Protein AF-D3PWM6-F1 (afdb_monomer_lite)

Secondary structure (DSSP, 8-state):
----------HHHHHHHHTTSSPPPHHHHHHHHHHTT--HHHHHHHHHHHHHHHHTTTTTTTSS-------------PPPHHHHHHHHHHHHHHHHHHHHHHHHT-TTS-----TTS-HHHHHHHHHHHHHHHHHTTS---SHHHHHHHHHHHHHHTT--HHHHHHHT-GGGS-HHHHHHTTS---SPPPHHHHHHHT-TT---PPPHHHHHHHHHHTT--HHHHHHHHHHHHHHHHHHHHHH----------------------------------------

Foldseek 3Di:
DDDPDDDDDDPVLVVVCVVVPDPRDLVVVQVVCVVLVHDSVVVVVVSVVVVVCVVVCVVPPPDDDDDDDDDDDDDPDDDPPVVVVVVVVVVRSVVSLVVVVVVVVDPPPDPPDDPDDDVVVVNVVSLVVNLVVVCVVDPPQALLSQLCNLLVLCVSLVDDLVLLQVLLQVVNDDPVRVVVLVDPSNHGDDSVLSVLSNHSVNRDQDDLSVQLSSVVSSVDDPVVSVVSSVSSVVNVVVVVVVVPPVPVPPPPPPPPPDDDDDDDDDDDDDDDDDDDDDDDDDD

Sequence (283 aa):
MAAQIQGTVAASTLCRAVNGKKLPAWRVVQLFVEACGGDVEHWRTQHIRVSNALRSGAAQDVDSSTAPPSRVSDQRKMPTVQEALFRGAIRNMDRALIELDAVVDDPLTASIRIPGGHLGDQVHLLRQLWAVLNHRRRPVDSPASFAQCMKELKEHAGLSLLQISRQTDPSHMSKKARQDLGLDVSKPIAVSTLSDLCNPHQGRLPNAATLDRFLHALGYSAKEREGWQRLRADLAVQYDRRFHRPARAKSSRVKRPSFRPGGDMEIFGSYIDNEGFSLWDPY

pLDDT: mean 73.52, std 21.51, range [27.34, 98.12]

Radius of gyration: 30.79 Å; chains: 1; bounding box: 106×51×80 Å

Structure (mmCIF, N/CA/C/O backbone):
data_AF-D3PWM6-F1
#
_entry.id   AF-D3PWM6-F1
#
loop_
_atom_site.group_PDB
_atom_site.id
_atom_site.type_symbol
_atom_site.label_atom_id
_atom_site.label_alt_id
_atom_site.label_comp_id
_atom_site.label_asym_id
_atom_site.label_entity_id
_atom_site.label_seq_id
_atom_site.pdbx_PDB_ins_code
_atom_site.Cartn_x
_atom_site.Cartn_y
_atom_site.Cartn_z
_atom_site.occupancy
_atom_site.B_iso_or_equiv
_atom_site.auth_seq_id
_atom_site.auth_comp_id
_atom_site.auth_asym_id
_atom_site.auth_atom_id
_atom_site.pdbx_PDB_model_num
ATOM 1 N N . MET A 1 1 ? -38.391 6.610 -19.911 1.00 41.59 1 MET A N 1
ATOM 2 C CA . MET A 1 1 ? -38.665 5.564 -18.901 1.00 41.59 1 MET A CA 1
ATOM 3 C C . MET A 1 1 ? -37.606 4.479 -19.043 1.00 41.59 1 MET A C 1
ATOM 5 O O . MET A 1 1 ? -37.702 3.678 -19.961 1.00 41.59 1 MET A O 1
ATOM 9 N N . ALA A 1 2 ? -36.550 4.508 -18.225 1.00 47.56 2 ALA A N 1
ATOM 10 C CA . ALA A 1 2 ? -35.536 3.454 -18.237 1.00 47.56 2 ALA A CA 1
ATOM 11 C C . ALA A 1 2 ? -36.078 2.246 -17.459 1.00 47.56 2 ALA A C 1
ATOM 13 O O . ALA A 1 2 ? -36.466 2.386 -16.300 1.00 47.56 2 ALA A O 1
ATOM 14 N N . ALA A 1 3 ? -36.161 1.082 -18.103 1.00 58.94 3 ALA A N 1
ATOM 15 C CA . ALA A 1 3 ? -36.556 -0.151 -17.436 1.00 58.94 3 ALA A CA 1
ATOM 16 C C . ALA A 1 3 ? -35.488 -0.512 -16.394 1.00 58.94 3 ALA A C 1
ATOM 18 O O . ALA A 1 3 ? -34.339 -0.775 -16.744 1.00 58.94 3 ALA A O 1
ATOM 19 N N . GLN A 1 4 ? -35.856 -0.496 -15.116 1.00 61.31 4 GLN A N 1
ATOM 20 C CA . GLN A 1 4 ? -34.952 -0.829 -14.022 1.00 61.31 4 GLN A CA 1
ATOM 21 C C . GLN A 1 4 ? -34.710 -2.343 -14.024 1.00 61.31 4 GLN A C 1
ATOM 23 O O . GLN A 1 4 ? -35.562 -3.123 -13.600 1.00 61.31 4 GLN A O 1
ATOM 28 N N . ILE A 1 5 ? -33.571 -2.780 -14.563 1.00 59.59 5 ILE A N 1
ATOM 29 C CA . ILE A 1 5 ? -33.289 -4.208 -14.728 1.00 59.59 5 ILE A CA 1
ATOM 30 C C . ILE A 1 5 ? -32.678 -4.768 -13.442 1.00 59.59 5 ILE A C 1
ATOM 32 O O . ILE A 1 5 ? -31.461 -4.751 -13.256 1.00 59.59 5 ILE A O 1
ATOM 36 N N . GLN A 1 6 ? -33.516 -5.313 -12.565 1.00 72.75 6 GLN A N 1
ATOM 37 C CA . GLN A 1 6 ? -33.060 -6.002 -11.358 1.00 72.75 6 GLN A CA 1
ATOM 38 C C . GLN A 1 6 ? -32.316 -7.298 -11.724 1.00 72.75 6 GLN A C 1
ATOM 40 O O . GLN A 1 6 ? -32.806 -8.125 -12.491 1.00 72.75 6 GLN A O 1
ATOM 45 N N . GLY A 1 7 ? -31.103 -7.479 -11.200 1.00 78.94 7 GLY A N 1
ATOM 46 C CA . GLY A 1 7 ? -30.342 -8.717 -11.350 1.00 78.94 7 GLY A CA 1
ATOM 47 C C . GLY A 1 7 ? -29.075 -8.709 -10.504 1.00 78.94 7 GLY A C 1
ATOM 48 O O . GLY A 1 7 ? -28.418 -7.680 -10.378 1.00 78.94 7 GLY A O 1
ATOM 49 N N . THR A 1 8 ? -28.729 -9.856 -9.925 1.00 86.56 8 THR A N 1
ATOM 50 C CA . THR A 1 8 ? -27.495 -10.048 -9.155 1.00 86.56 8 THR A CA 1
ATOM 51 C C . THR A 1 8 ? -26.465 -10.802 -9.996 1.00 86.56 8 THR A C 1
ATOM 53 O O . THR A 1 8 ? -26.797 -11.709 -10.759 1.00 86.56 8 THR A O 1
ATOM 56 N N . VAL A 1 9 ? -25.190 -10.421 -9.881 1.00 88.19 9 VAL A N 1
ATOM 57 C CA . VAL A 1 9 ? -24.063 -11.128 -10.510 1.00 88.19 9 VAL A CA 1
ATOM 58 C C . VAL A 1 9 ? -23.213 -11.737 -9.407 1.00 88.19 9 VAL A C 1
ATOM 60 O O . VAL A 1 9 ? -22.822 -11.047 -8.469 1.00 88.19 9 VAL A O 1
ATOM 63 N N . ALA A 1 10 ? -22.894 -13.026 -9.518 1.00 87.94 10 ALA A N 1
ATOM 64 C CA . ALA A 1 10 ? -22.002 -13.677 -8.565 1.00 87.94 10 ALA A CA 1
ATOM 65 C C . ALA A 1 10 ? -20.593 -13.055 -8.611 1.00 87.94 10 ALA A C 1
ATOM 67 O O . ALA A 1 10 ? -20.042 -12.835 -9.694 1.00 87.94 10 ALA A O 1
ATOM 68 N N . ALA A 1 11 ? -19.963 -12.859 -7.447 1.00 76.31 11 ALA A N 1
ATOM 69 C CA . ALA A 1 11 ? -18.620 -12.277 -7.329 1.00 76.31 11 ALA A CA 1
ATOM 70 C C . ALA A 1 11 ? -17.564 -13.008 -8.184 1.00 76.31 11 ALA A C 1
ATOM 72 O O . ALA A 1 11 ? -16.709 -12.383 -8.810 1.00 76.31 11 ALA A O 1
ATOM 73 N N . SER A 1 12 ? -17.675 -14.335 -8.305 1.00 83.94 12 SER A N 1
ATOM 74 C CA . SER A 1 12 ? -16.801 -15.155 -9.154 1.00 83.94 12 SER A CA 1
ATOM 75 C C . SER A 1 12 ? -16.860 -14.769 -10.640 1.00 83.94 12 SER A C 1
ATOM 77 O O . SER A 1 12 ? -15.853 -14.866 -11.346 1.00 83.94 12 SER A O 1
ATOM 79 N N . THR A 1 13 ? -18.009 -14.287 -11.120 1.00 86.56 13 THR A N 1
ATOM 80 C CA . THR A 1 13 ? -18.198 -13.822 -12.501 1.00 86.56 13 THR A CA 1
ATOM 81 C C . THR A 1 13 ? -17.512 -12.478 -12.724 1.00 86.56 13 THR A C 1
ATOM 83 O O . THR A 1 13 ? -16.833 -12.308 -13.737 1.00 86.56 13 THR A O 1
ATOM 86 N N . LEU A 1 14 ? -17.606 -11.561 -11.757 1.00 85.69 14 LEU A N 1
ATOM 87 C CA . LEU A 1 14 ? -16.885 -10.286 -11.796 1.00 85.69 14 LEU A CA 1
ATOM 88 C C . LEU A 1 14 ? -15.368 -10.505 -11.761 1.00 85.69 14 LEU A C 1
ATOM 90 O O . LEU A 1 14 ? -14.660 -9.979 -12.617 1.00 85.69 14 LEU A O 1
ATOM 94 N N . CYS A 1 15 ? -14.859 -11.366 -10.872 1.00 78.06 15 CYS A N 1
ATOM 95 C CA . CYS A 1 15 ? -13.431 -11.706 -10.848 1.00 78.06 15 CYS A CA 1
ATOM 96 C C . CYS A 1 15 ? -12.947 -12.282 -12.188 1.00 78.06 15 CYS A C 1
ATOM 98 O O . CYS A 1 15 ? -11.861 -11.946 -12.660 1.00 78.06 15 CYS A O 1
ATOM 100 N N . ARG A 1 16 ? -13.750 -13.138 -12.838 1.00 83.12 16 ARG A N 1
ATOM 101 C CA . ARG A 1 16 ? -13.423 -13.672 -14.170 1.00 83.12 16 ARG A CA 1
ATOM 102 C C . ARG A 1 16 ? -13.412 -12.588 -15.248 1.00 83.12 16 ARG A C 1
ATOM 104 O O . ARG A 1 16 ? -12.525 -12.625 -16.096 1.00 83.12 16 ARG A O 1
ATOM 111 N N . ALA A 1 17 ? -14.348 -11.639 -15.201 1.00 86.56 17 ALA A N 1
ATOM 112 C CA . ALA A 1 17 ? -14.398 -10.506 -16.123 1.00 86.56 17 ALA A CA 1
ATOM 113 C C . ALA A 1 17 ? -13.158 -9.604 -15.986 1.00 86.56 17 ALA A C 1
ATOM 115 O O . ALA A 1 17 ? -12.529 -9.269 -16.988 1.00 86.56 17 ALA A O 1
ATOM 116 N N . VAL A 1 18 ? -12.756 -9.286 -14.750 1.00 80.00 18 VAL A N 1
ATOM 117 C CA . VAL A 1 18 ? -11.590 -8.430 -14.453 1.00 80.00 18 VAL A CA 1
ATOM 118 C C . VAL A 1 18 ? -10.268 -9.086 -14.863 1.00 80.00 18 VAL A C 1
ATOM 120 O O . VAL A 1 18 ? -9.345 -8.400 -15.290 1.00 80.00 18 VAL A O 1
ATOM 123 N N . ASN A 1 19 ? -10.179 -10.417 -14.813 1.00 81.56 19 ASN A N 1
ATOM 124 C CA . ASN A 1 19 ? -8.985 -11.149 -15.246 1.00 81.56 19 ASN A CA 1
ATOM 125 C C . ASN A 1 19 ? -8.706 -11.064 -16.761 1.00 81.56 19 ASN A C 1
ATOM 127 O O . ASN A 1 19 ? -7.666 -11.550 -17.202 1.00 81.56 19 ASN A O 1
ATOM 131 N N . GLY A 1 20 ? -9.615 -10.511 -17.574 1.00 86.38 20 GLY A N 1
ATOM 132 C CA . GLY A 1 20 ? -9.349 -10.171 -18.978 1.00 86.38 20 GLY A CA 1
ATOM 133 C C . GLY A 1 20 ? -9.176 -11.352 -19.941 1.00 86.38 20 GLY A C 1
ATOM 134 O O . GLY A 1 20 ? -8.903 -11.139 -21.117 1.00 86.38 20 GLY A O 1
ATOM 135 N N . LYS A 1 21 ? -9.363 -12.600 -19.485 1.00 87.62 21 LYS A N 1
ATOM 136 C CA . LYS A 1 21 ? -9.212 -13.804 -20.329 1.00 87.62 21 LYS A CA 1
ATOM 137 C C . LYS A 1 21 ? -10.286 -13.932 -21.412 1.00 87.62 21 LYS A C 1
ATOM 139 O O . LYS A 1 21 ? -10.061 -14.575 -22.429 1.00 87.62 21 LYS A O 1
ATOM 144 N N . LYS A 1 22 ? -11.473 -13.375 -21.171 1.00 92.69 22 LYS A N 1
ATOM 145 C CA . LYS A 1 22 ? -12.61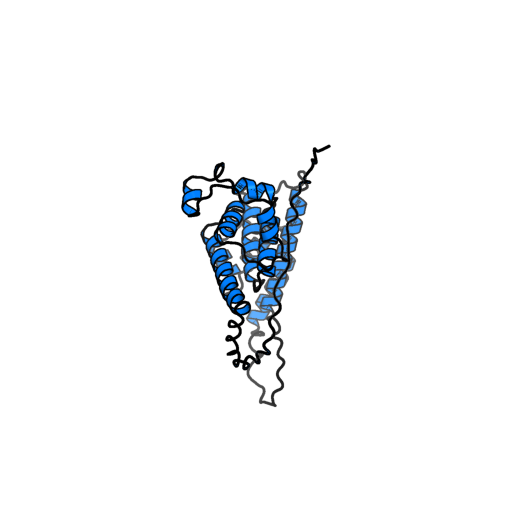4 -13.406 -22.091 1.00 92.69 22 LYS A CA 1
ATOM 146 C C . LYS A 1 22 ? -13.398 -12.112 -21.940 1.00 92.69 22 LYS A C 1
ATOM 148 O O . LYS A 1 22 ? -13.553 -11.627 -20.821 1.00 92.69 22 LYS A O 1
ATOM 153 N N . LEU A 1 23 ? -13.922 -11.589 -23.049 1.00 93.31 23 LEU A N 1
ATOM 154 C CA . LEU A 1 23 ? -14.834 -10.451 -23.004 1.00 93.31 23 LEU A CA 1
ATOM 155 C C . LEU A 1 23 ? -16.091 -10.849 -22.201 1.00 93.31 23 LEU A C 1
ATOM 157 O O . LEU A 1 23 ? -16.755 -11.824 -22.574 1.00 93.31 23 LEU A O 1
ATOM 161 N N . PRO A 1 24 ? -16.422 -10.153 -21.099 1.00 95.06 24 PRO A N 1
ATOM 162 C CA . PRO A 1 24 ? -17.637 -10.430 -20.344 1.00 95.06 24 PRO A CA 1
ATOM 163 C C . PRO A 1 24 ? -18.887 -10.198 -21.197 1.00 95.06 24 PRO A C 1
ATOM 165 O O . PRO A 1 24 ? -18.891 -9.393 -22.131 1.00 95.06 24 PRO A O 1
ATOM 168 N N . ALA A 1 25 ? -19.969 -10.905 -20.868 1.00 95.62 25 ALA A N 1
ATOM 169 C CA . ALA A 1 25 ? -21.264 -10.676 -21.500 1.00 95.62 25 ALA A CA 1
ATOM 170 C C . ALA A 1 25 ? -21.745 -9.239 -21.238 1.00 95.62 25 ALA A C 1
ATOM 172 O O . ALA A 1 25 ? -21.494 -8.697 -20.159 1.00 95.62 25 ALA A O 1
ATOM 173 N N . TRP A 1 26 ? -22.480 -8.651 -22.192 1.00 95.94 26 TRP A N 1
ATOM 174 C CA . TRP A 1 26 ? -22.969 -7.269 -22.086 1.00 95.94 26 TRP A CA 1
ATOM 175 C C . TRP A 1 26 ? -23.710 -7.016 -20.769 1.00 95.94 26 TRP A C 1
ATOM 177 O O . TRP A 1 26 ? -23.454 -6.023 -20.102 1.00 95.94 26 TRP A O 1
ATOM 187 N N . ARG A 1 27 ? -24.538 -7.969 -20.325 1.00 94.81 27 ARG A N 1
ATOM 188 C CA . ARG A 1 27 ? -25.291 -7.851 -19.071 1.00 94.81 27 ARG A CA 1
ATOM 189 C C . ARG A 1 27 ? -24.407 -7.641 -17.836 1.00 94.81 27 ARG A C 1
ATOM 191 O O . ARG A 1 27 ? -24.790 -6.898 -16.941 1.00 94.81 27 ARG A O 1
ATOM 198 N N . VAL A 1 28 ? -23.233 -8.275 -17.787 1.00 94.44 28 VAL A N 1
ATOM 199 C CA . VAL A 1 28 ? -22.280 -8.119 -16.673 1.00 94.44 28 VAL A CA 1
ATOM 200 C C . VAL A 1 28 ? -21.642 -6.732 -16.711 1.00 94.44 28 VAL A C 1
ATOM 202 O O . VAL A 1 28 ? -21.511 -6.097 -15.672 1.00 94.44 28 VAL A O 1
ATOM 205 N N . VAL A 1 29 ? -21.283 -6.254 -17.907 1.00 95.00 29 VAL A N 1
ATOM 206 C CA . VAL A 1 29 ? -20.727 -4.905 -18.097 1.00 95.00 29 VAL A CA 1
ATOM 207 C C . VAL A 1 29 ? -21.761 -3.845 -17.737 1.00 95.00 29 VAL A C 1
ATOM 209 O O . VAL A 1 29 ? -21.440 -2.931 -16.994 1.00 95.00 29 VAL A O 1
ATOM 212 N N . GLN A 1 30 ? -23.002 -4.004 -18.192 1.00 94.69 30 GLN A N 1
ATOM 213 C CA . GLN A 1 30 ? -24.108 -3.114 -17.859 1.00 94.69 30 GLN A CA 1
ATOM 214 C C . GLN A 1 30 ? -24.306 -3.006 -16.344 1.00 94.69 30 GLN A C 1
ATOM 216 O O . GLN A 1 30 ? -24.276 -1.903 -15.820 1.00 94.69 30 GLN A O 1
ATOM 221 N N . LEU A 1 31 ? -24.456 -4.134 -15.639 1.00 91.56 31 LEU A N 1
ATOM 222 C CA . LEU A 1 31 ? -24.661 -4.128 -14.185 1.00 91.56 31 LEU A CA 1
ATOM 223 C C . LEU A 1 31 ? -23.481 -3.499 -13.437 1.00 91.56 31 LEU A C 1
ATOM 225 O O . LEU A 1 31 ? -23.682 -2.808 -12.445 1.00 91.56 31 LEU A O 1
ATOM 229 N N . PHE A 1 32 ? -22.257 -3.712 -13.923 1.00 88.38 32 PHE A N 1
ATOM 230 C CA . PHE A 1 32 ? -21.070 -3.071 -13.367 1.00 88.38 32 PHE A CA 1
ATOM 231 C C . PHE A 1 32 ? -21.080 -1.551 -13.589 1.00 88.38 32 PHE A C 1
ATOM 233 O O . PHE A 1 32 ? -20.840 -0.795 -12.657 1.00 88.38 32 PHE A O 1
ATOM 240 N N . VAL A 1 33 ? -21.393 -1.098 -14.805 1.00 92.44 33 VAL A N 1
ATOM 241 C CA . VAL A 1 33 ? -21.460 0.329 -15.157 1.00 92.44 33 VAL A CA 1
ATOM 242 C C . VAL A 1 33 ? -22.582 1.031 -14.393 1.00 92.44 33 VAL A C 1
ATOM 244 O O . VAL A 1 33 ? -22.342 2.098 -13.841 1.00 92.44 33 VAL A O 1
ATOM 247 N N . GLU A 1 34 ? -23.761 0.414 -14.290 1.00 89.75 34 GLU A N 1
ATOM 248 C CA . GLU A 1 34 ? -24.889 0.920 -13.497 1.00 89.75 34 GLU A CA 1
ATOM 249 C C . GLU A 1 34 ? -24.526 1.025 -12.010 1.00 89.75 34 GLU A C 1
ATOM 251 O O . GLU A 1 34 ? -24.777 2.057 -11.394 1.00 89.75 34 GLU A O 1
ATOM 256 N N . ALA A 1 35 ? -23.876 0.002 -11.441 1.00 85.25 35 ALA A N 1
ATOM 257 C CA . ALA A 1 35 ? -23.430 0.023 -10.046 1.00 85.25 35 ALA A CA 1
ATOM 258 C C . ALA A 1 35 ? -22.371 1.103 -9.771 1.00 85.25 35 ALA A C 1
ATOM 260 O O . ALA A 1 35 ? -22.317 1.643 -8.669 1.00 85.25 35 ALA A O 1
ATOM 261 N N . CYS A 1 36 ? -21.543 1.430 -10.764 1.00 85.06 36 CYS A N 1
ATOM 262 C CA . CYS A 1 36 ? -20.554 2.504 -10.684 1.00 85.06 36 CYS A CA 1
ATOM 263 C C . CYS A 1 36 ? -21.099 3.885 -11.095 1.00 85.06 36 CYS A C 1
ATOM 265 O O . CYS A 1 36 ? -20.320 4.833 -11.123 1.00 85.06 36 CYS A O 1
ATOM 267 N N . GLY A 1 37 ? -22.384 4.011 -11.452 1.00 86.69 37 GLY A N 1
ATOM 268 C CA . GLY A 1 37 ? -22.979 5.278 -11.900 1.00 86.69 37 GLY A CA 1
ATOM 269 C C . GLY A 1 37 ? -22.482 5.781 -13.263 1.00 86.69 37 GLY A C 1
ATOM 270 O O . GLY A 1 37 ? -22.560 6.972 -13.542 1.00 86.69 37 GLY A O 1
ATOM 271 N N . GLY A 1 38 ? -21.943 4.904 -14.113 1.00 89.69 38 GLY A N 1
ATOM 272 C CA . GLY A 1 38 ? -21.425 5.275 -15.431 1.00 89.69 38 GLY A CA 1
ATOM 273 C C . GLY A 1 38 ? -22.489 5.326 -16.537 1.00 89.69 38 GLY A C 1
ATOM 274 O O . GLY A 1 38 ? -23.596 4.809 -16.400 1.00 89.69 38 GLY A O 1
ATOM 275 N N . ASP A 1 39 ? -22.120 5.899 -17.687 1.00 93.06 39 ASP A N 1
ATOM 276 C CA . ASP A 1 39 ? -22.975 5.959 -18.881 1.00 93.06 39 ASP A CA 1
ATOM 277 C C . ASP A 1 39 ? -23.077 4.589 -19.577 1.00 93.06 39 ASP A C 1
ATOM 279 O O . ASP A 1 39 ? -22.154 4.126 -20.262 1.00 93.06 39 ASP A O 1
ATOM 283 N N . VAL A 1 40 ? -24.230 3.942 -19.407 1.00 95.31 40 VAL A N 1
ATOM 284 C CA . VAL A 1 40 ? -24.528 2.615 -19.956 1.00 95.31 40 VAL A CA 1
ATOM 285 C C . VAL A 1 40 ? -24.478 2.596 -21.485 1.00 95.31 40 VAL A C 1
ATOM 287 O O . VAL A 1 40 ? -23.957 1.638 -22.056 1.00 95.31 40 VAL A O 1
ATOM 290 N N . GLU A 1 41 ? -24.960 3.633 -22.170 1.00 95.56 41 GLU A N 1
ATOM 291 C CA . GLU A 1 41 ? -25.038 3.645 -23.637 1.00 95.56 41 GLU A CA 1
ATOM 292 C C . GLU A 1 41 ? -23.664 3.875 -24.276 1.00 95.56 41 GLU A C 1
ATOM 294 O O . GLU A 1 41 ? -23.303 3.225 -25.270 1.00 95.56 41 GLU A O 1
ATOM 299 N N . HIS A 1 42 ? -22.829 4.710 -23.650 1.00 94.50 42 HIS A N 1
ATOM 300 C CA . HIS A 1 42 ? -21.426 4.828 -24.041 1.00 94.50 42 HIS A CA 1
ATOM 301 C C . HIS A 1 42 ? -20.710 3.474 -23.949 1.00 94.50 42 HIS A C 1
ATOM 303 O O . HIS A 1 42 ? -20.069 3.019 -24.905 1.00 94.50 42 HIS A O 1
ATOM 309 N N . TRP A 1 43 ? -20.853 2.787 -22.814 1.00 95.19 43 TRP A N 1
ATOM 310 C CA . TRP A 1 43 ? -20.228 1.484 -22.594 1.00 95.19 43 TRP A CA 1
ATOM 311 C C . TRP A 1 43 ? -20.789 0.385 -23.493 1.00 95.19 43 TRP A C 1
ATOM 313 O O . TRP A 1 43 ? -20.044 -0.514 -23.893 1.00 95.19 43 TRP A O 1
ATOM 323 N N . ARG A 1 44 ? -22.061 0.485 -23.886 1.00 97.56 44 ARG A N 1
ATOM 324 C CA . ARG A 1 44 ? -22.691 -0.408 -24.864 1.00 97.56 44 ARG A CA 1
ATOM 325 C C . ARG A 1 44 ? -22.023 -0.297 -26.217 1.00 97.56 44 ARG A C 1
ATOM 327 O O . ARG A 1 44 ? -21.656 -1.310 -26.812 1.00 97.56 44 ARG A O 1
ATOM 334 N N . THR A 1 45 ? -21.794 0.933 -26.661 1.00 95.31 45 THR A N 1
ATOM 335 C CA . THR A 1 45 ? -21.103 1.218 -27.920 1.00 95.31 45 THR A CA 1
ATOM 336 C C . THR A 1 45 ? -19.686 0.640 -27.910 1.00 95.31 45 THR A C 1
ATOM 338 O O . THR A 1 45 ? -19.277 -0.027 -28.864 1.00 95.31 45 THR A O 1
ATOM 341 N N . GLN A 1 46 ? -18.948 0.814 -26.806 1.00 94.81 46 GLN A N 1
ATOM 342 C CA . GLN A 1 46 ? -17.608 0.235 -26.656 1.00 94.81 46 GLN A CA 1
ATOM 343 C C . GLN A 1 46 ? -17.637 -1.297 -26.645 1.00 94.81 46 GLN A C 1
ATOM 345 O O . GLN A 1 46 ? -16.827 -1.932 -27.320 1.00 94.81 46 GLN A O 1
ATOM 350 N N . HIS A 1 47 ? -18.579 -1.904 -25.920 1.00 96.12 47 HIS A N 1
ATOM 351 C CA . HIS A 1 47 ? -18.713 -3.359 -25.854 1.00 96.12 47 HIS A CA 1
ATOM 352 C C . HIS A 1 47 ? -19.002 -3.963 -27.228 1.00 96.12 47 HIS A C 1
ATOM 354 O O . HIS A 1 47 ? -18.317 -4.903 -27.631 1.00 96.12 47 HIS A O 1
ATOM 360 N N . ILE A 1 48 ? -19.930 -3.367 -27.984 1.00 96.88 48 ILE A N 1
ATOM 361 C CA . ILE A 1 48 ? -20.243 -3.776 -29.357 1.00 96.88 48 ILE A CA 1
ATOM 362 C C . ILE A 1 48 ? -18.990 -3.683 -30.226 1.00 96.88 48 ILE A C 1
ATOM 364 O O . ILE A 1 48 ? -18.624 -4.670 -30.865 1.00 96.88 48 ILE A O 1
ATOM 368 N N . ARG A 1 49 ? -18.279 -2.548 -30.192 1.00 94.56 49 ARG A N 1
ATOM 369 C CA . ARG A 1 49 ? -17.053 -2.340 -30.974 1.00 94.56 49 ARG A CA 1
ATOM 370 C C . ARG A 1 49 ? -15.998 -3.411 -30.690 1.00 94.56 49 ARG A C 1
ATOM 372 O O . ARG A 1 49 ? -15.455 -3.994 -31.625 1.00 94.56 49 ARG A O 1
ATOM 379 N N . VAL A 1 50 ? -15.735 -3.699 -29.415 1.00 93.44 50 VAL A N 1
ATOM 380 C CA . VAL A 1 50 ? -14.762 -4.726 -29.008 1.00 93.44 50 VAL A CA 1
ATOM 381 C C . VAL A 1 50 ? -15.239 -6.122 -29.399 1.00 93.44 50 VAL A C 1
ATOM 383 O O . VAL A 1 50 ? -14.454 -6.918 -29.908 1.00 93.44 50 VAL A O 1
ATOM 386 N N . SER A 1 51 ? -16.522 -6.423 -29.205 1.00 95.38 51 SER A N 1
ATOM 387 C CA . SER A 1 51 ? -17.088 -7.725 -29.562 1.00 95.38 51 SER A CA 1
ATOM 388 C C . SER A 1 51 ? -17.021 -7.989 -31.069 1.00 95.38 51 SER A C 1
ATOM 390 O O . SER A 1 51 ? -16.690 -9.103 -31.470 1.00 95.38 51 SER A O 1
ATOM 392 N N . ASN A 1 52 ? -17.245 -6.963 -31.894 1.00 95.44 52 ASN A N 1
ATOM 393 C CA . ASN A 1 52 ? -17.130 -7.050 -33.346 1.00 95.44 52 ASN A CA 1
ATOM 394 C C . ASN A 1 52 ? -15.672 -7.246 -33.765 1.00 95.44 52 ASN A C 1
ATOM 396 O O . ASN A 1 52 ? -15.393 -8.158 -34.533 1.00 95.44 52 ASN A O 1
ATOM 400 N N . ALA A 1 53 ? -14.733 -6.483 -33.195 1.00 91.06 53 ALA A N 1
ATOM 401 C CA . ALA A 1 53 ? -13.307 -6.649 -33.480 1.00 91.06 53 ALA A CA 1
ATOM 402 C C . ALA A 1 53 ? -12.798 -8.067 -33.154 1.00 91.06 53 ALA A C 1
ATOM 404 O O . ALA A 1 53 ? -12.015 -8.630 -33.916 1.00 91.06 53 ALA A O 1
ATOM 405 N N . LEU A 1 54 ? -13.278 -8.665 -32.055 1.00 91.25 54 LEU A N 1
ATOM 406 C CA . LEU A 1 54 ? -12.948 -10.046 -31.686 1.00 91.25 54 LEU A CA 1
ATOM 407 C C . LEU A 1 54 ? -13.572 -11.081 -32.633 1.00 91.25 54 LEU A C 1
ATOM 409 O O . LEU A 1 54 ? -12.952 -12.107 -32.893 1.00 91.25 54 LEU A O 1
ATOM 413 N N . ARG A 1 55 ? -14.786 -10.834 -33.145 1.00 91.56 55 ARG A N 1
ATOM 414 C CA . ARG A 1 55 ? -15.453 -11.731 -34.106 1.00 91.56 55 ARG A CA 1
ATOM 415 C C . ARG A 1 55 ? -14.833 -11.668 -35.493 1.00 91.56 55 ARG A C 1
ATOM 417 O O . ARG A 1 55 ? -14.734 -12.694 -36.150 1.00 91.56 55 ARG A O 1
ATOM 424 N N . SER A 1 56 ? -14.424 -10.482 -35.930 1.00 91.56 56 SER A N 1
ATOM 425 C CA . SER A 1 56 ? -13.855 -10.266 -37.259 1.00 91.56 56 SER A CA 1
ATOM 426 C C . SER A 1 56 ? -12.441 -10.826 -37.417 1.00 91.56 56 SER A C 1
ATOM 428 O O . SER A 1 56 ? -11.871 -10.668 -38.487 1.00 91.56 56 SER A O 1
ATOM 430 N N . GLY A 1 57 ? -11.836 -11.409 -36.374 1.00 84.19 57 GLY A N 1
ATOM 431 C CA . GLY A 1 57 ? -10.463 -11.920 -36.446 1.00 84.19 57 GLY A CA 1
ATOM 432 C C . GLY A 1 57 ? -9.414 -10.837 -36.726 1.00 84.19 57 GLY A C 1
ATOM 433 O O . GLY A 1 57 ? -8.241 -11.152 -36.869 1.00 84.19 57 GLY A O 1
ATOM 434 N N . ALA A 1 58 ? -9.797 -9.553 -36.729 1.00 64.75 58 ALA A N 1
ATOM 435 C CA . ALA A 1 58 ? -8.949 -8.420 -37.110 1.00 64.75 58 ALA A CA 1
ATOM 436 C C . ALA A 1 58 ? -7.740 -8.203 -36.175 1.00 64.75 58 ALA A C 1
ATOM 438 O O . ALA A 1 58 ? -6.919 -7.323 -36.410 1.00 64.75 58 ALA A O 1
ATOM 439 N N . ALA A 1 59 ? -7.626 -8.996 -35.107 1.00 55.38 59 ALA A N 1
ATOM 440 C CA . ALA A 1 59 ? -6.463 -9.049 -34.231 1.00 55.38 59 ALA A CA 1
ATOM 441 C C . ALA A 1 59 ? -5.427 -10.128 -34.625 1.00 55.38 59 ALA A C 1
ATOM 443 O O . ALA A 1 59 ? -4.378 -10.175 -33.990 1.00 55.38 59 ALA A O 1
ATOM 444 N N . GLN A 1 60 ? -5.696 -10.991 -35.617 1.00 53.75 60 GLN A N 1
ATOM 445 C CA . GLN A 1 60 ? -4.805 -12.098 -36.006 1.00 53.75 60 GLN A CA 1
ATOM 446 C C . GLN A 1 60 ? -4.039 -11.904 -37.328 1.00 53.75 60 GLN A C 1
ATOM 448 O O . GLN A 1 60 ? -3.047 -12.595 -37.523 1.00 53.75 60 GLN A O 1
ATOM 453 N N . ASP A 1 61 ? -4.384 -10.928 -38.174 1.00 49.12 61 ASP A N 1
ATOM 454 C CA . ASP A 1 61 ? -3.763 -10.758 -39.507 1.00 49.12 61 ASP A CA 1
ATOM 455 C C . ASP A 1 61 ? -2.599 -9.746 -39.571 1.00 49.12 61 ASP A C 1
ATOM 457 O O . ASP A 1 61 ? -2.411 -9.059 -40.572 1.00 49.12 61 ASP A O 1
ATOM 461 N N . VAL A 1 62 ? -1.773 -9.639 -38.522 1.00 52.97 62 VAL A N 1
ATOM 462 C CA . VAL A 1 62 ? -0.562 -8.779 -38.558 1.00 52.97 62 VAL A CA 1
ATOM 463 C C . VAL A 1 62 ? 0.747 -9.579 -38.624 1.00 52.97 62 VAL A C 1
ATOM 465 O O . VAL A 1 62 ? 1.815 -8.978 -38.631 1.00 52.97 62 VAL A O 1
ATOM 468 N N . ASP A 1 63 ? 0.722 -10.914 -38.716 1.00 52.47 63 ASP A N 1
ATOM 469 C CA . ASP A 1 63 ? 1.976 -11.684 -38.647 1.00 52.47 63 ASP A CA 1
ATOM 470 C C . ASP A 1 63 ? 1.974 -13.000 -39.441 1.00 52.47 63 ASP A C 1
ATOM 472 O O . ASP A 1 63 ? 1.988 -14.069 -38.836 1.00 52.47 63 ASP A O 1
ATOM 476 N N . SER A 1 64 ? 1.944 -12.957 -40.788 1.00 52.75 64 SER A N 1
ATOM 477 C CA . SER A 1 64 ? 2.310 -14.138 -41.613 1.00 52.75 64 SER A CA 1
ATOM 478 C C . SER A 1 64 ? 2.638 -13.938 -43.108 1.00 52.75 64 SER A C 1
ATOM 480 O O . SER A 1 64 ? 2.781 -14.942 -43.800 1.00 52.75 64 SER A O 1
ATOM 482 N N . SER A 1 65 ? 2.816 -12.731 -43.672 1.00 56.03 65 SER A N 1
ATOM 483 C CA . SER A 1 65 ? 3.287 -12.669 -45.076 1.00 56.03 65 SER A CA 1
ATOM 484 C C . SER A 1 65 ? 3.969 -11.366 -45.500 1.00 56.03 65 SER A C 1
ATOM 486 O O . SER A 1 65 ? 3.398 -10.601 -46.274 1.00 56.03 65 SER A O 1
ATOM 488 N N . THR A 1 66 ? 5.237 -11.183 -45.109 1.00 42.88 66 THR A N 1
ATOM 489 C CA . THR A 1 66 ? 6.189 -10.375 -45.897 1.00 42.88 66 THR A CA 1
ATOM 490 C C . THR A 1 66 ? 7.610 -10.932 -45.760 1.00 42.88 66 THR A C 1
ATOM 492 O O . THR A 1 66 ? 8.158 -11.012 -44.662 1.00 42.88 66 THR A O 1
ATOM 495 N N . ALA A 1 67 ? 8.207 -11.322 -46.889 1.00 45.62 67 ALA A N 1
ATOM 496 C CA . ALA A 1 67 ? 9.622 -11.675 -47.027 1.00 45.62 67 ALA A CA 1
ATOM 497 C C . ALA A 1 67 ? 10.550 -10.472 -46.697 1.00 45.62 67 ALA A C 1
ATOM 499 O O . ALA A 1 67 ? 10.103 -9.325 -46.754 1.00 45.62 67 ALA A O 1
ATOM 500 N N . PRO A 1 68 ? 11.831 -10.692 -46.335 1.00 46.16 68 PRO A N 1
ATOM 501 C CA . PRO A 1 68 ? 12.632 -9.705 -45.615 1.00 46.16 68 PRO A CA 1
ATOM 502 C C . PRO A 1 68 ? 13.260 -8.656 -46.542 1.00 46.16 68 PRO A C 1
ATOM 504 O O . PRO A 1 68 ? 13.795 -8.997 -47.598 1.00 46.16 68 PRO A O 1
ATOM 507 N N . PRO A 1 69 ? 13.340 -7.400 -46.076 1.00 43.12 69 PRO A N 1
ATOM 508 C CA . PRO A 1 69 ? 14.627 -6.718 -46.138 1.00 43.12 69 PRO A CA 1
ATOM 509 C C . PRO A 1 69 ? 15.065 -6.185 -44.762 1.00 43.12 69 PRO A C 1
ATOM 511 O O . PRO A 1 69 ? 14.347 -5.479 -44.066 1.00 43.12 69 PRO A O 1
ATOM 514 N N . SER A 1 70 ? 16.280 -6.585 -44.395 1.00 43.47 70 SER A N 1
ATOM 515 C CA . SER A 1 70 ? 17.294 -5.901 -43.583 1.00 43.47 70 SER A CA 1
ATOM 516 C C . SER A 1 70 ? 16.881 -4.915 -42.473 1.00 43.47 70 SER A C 1
ATOM 518 O O . SER A 1 70 ? 16.441 -3.796 -42.708 1.00 43.47 70 SER A O 1
ATOM 520 N N . ARG A 1 71 ? 17.224 -5.335 -41.245 1.00 47.53 71 ARG A N 1
ATOM 521 C CA . ARG A 1 71 ? 17.519 -4.565 -40.019 1.00 47.53 71 ARG A CA 1
ATOM 522 C C . ARG A 1 71 ? 17.773 -3.055 -40.199 1.00 47.53 71 ARG A C 1
ATOM 524 O O . ARG A 1 71 ? 18.825 -2.692 -40.711 1.00 47.53 71 ARG A O 1
ATOM 531 N N . VAL A 1 72 ? 16.960 -2.234 -39.525 1.00 39.31 72 VAL A N 1
ATOM 532 C CA . VAL A 1 72 ? 17.421 -1.246 -38.523 1.00 39.31 72 VAL A CA 1
ATOM 533 C C . VAL A 1 72 ? 16.395 -1.219 -37.385 1.00 39.31 72 VAL A C 1
ATOM 535 O O . VAL A 1 72 ? 15.201 -1.028 -37.601 1.00 39.31 72 VAL A O 1
ATOM 538 N N . SER A 1 73 ? 16.868 -1.494 -36.174 1.00 45.38 73 SER A N 1
ATOM 539 C CA . SER A 1 73 ? 16.073 -1.643 -34.959 1.00 45.38 73 SER A CA 1
ATOM 540 C C . SER A 1 73 ? 15.709 -0.288 -34.351 1.00 45.38 73 SER A C 1
ATOM 542 O O . SER A 1 73 ? 16.597 0.386 -33.843 1.00 45.38 73 SER A O 1
ATOM 544 N N . ASP A 1 74 ? 14.418 0.048 -34.309 1.00 41.28 74 ASP A N 1
ATOM 545 C CA . ASP A 1 74 ? 13.843 0.868 -33.231 1.00 41.28 74 ASP A CA 1
ATOM 546 C C . ASP A 1 74 ? 12.327 0.610 -33.105 1.00 41.28 74 ASP A C 1
ATOM 548 O O . ASP A 1 74 ? 11.476 1.397 -33.519 1.00 41.28 74 ASP A O 1
ATOM 552 N N . GLN A 1 75 ? 11.952 -0.568 -32.594 1.00 35.62 75 GLN A N 1
ATOM 553 C CA . GLN A 1 75 ? 10.549 -0.878 -32.309 1.00 35.62 75 GLN A CA 1
ATOM 554 C C . GLN A 1 75 ? 10.186 -0.410 -30.896 1.00 35.62 75 GLN A C 1
ATOM 556 O O . GLN A 1 75 ? 10.295 -1.154 -29.919 1.00 35.62 75 GLN A O 1
ATOM 561 N N . ARG A 1 76 ? 9.659 0.814 -30.790 1.00 42.69 76 ARG A N 1
ATOM 562 C CA . ARG A 1 76 ? 8.762 1.170 -29.684 1.00 42.69 76 ARG A CA 1
ATOM 563 C C . ARG A 1 76 ? 7.506 0.308 -29.815 1.00 42.69 76 ARG A C 1
ATOM 565 O O . ARG A 1 76 ? 6.671 0.570 -30.676 1.00 42.69 76 ARG A O 1
ATOM 572 N N . LYS A 1 77 ? 7.374 -0.722 -28.972 1.00 38.66 77 LYS A N 1
ATOM 573 C CA . LYS A 1 77 ? 6.132 -1.499 -28.822 1.00 38.66 77 LYS A CA 1
ATOM 574 C C . LYS A 1 77 ? 4.968 -0.535 -28.583 1.00 38.66 77 LYS A C 1
ATOM 576 O O . LYS A 1 77 ? 4.871 0.063 -27.512 1.00 38.66 77 LYS A O 1
ATOM 581 N N . MET A 1 78 ? 4.103 -0.373 -29.581 1.00 27.34 78 MET A N 1
ATOM 582 C CA . MET A 1 78 ? 2.827 0.301 -29.383 1.00 27.34 78 MET A CA 1
ATOM 583 C C . MET A 1 78 ? 1.930 -0.571 -28.493 1.00 27.34 78 MET A C 1
ATOM 585 O O . MET A 1 78 ? 1.898 -1.791 -28.681 1.00 27.34 78 MET A O 1
ATOM 589 N N . PRO A 1 79 ? 1.209 0.024 -27.528 1.00 41.03 79 PRO A N 1
ATOM 590 C CA . PRO A 1 79 ? 0.276 -0.716 -26.692 1.00 41.03 79 PRO A CA 1
ATOM 591 C C . PRO A 1 79 ? -0.847 -1.290 -27.561 1.00 41.03 79 PRO A C 1
ATOM 593 O O . PRO A 1 79 ? -1.402 -0.603 -28.421 1.00 41.03 79 PRO A O 1
ATOM 596 N N . THR A 1 80 ? -1.193 -2.555 -27.334 1.00 62.34 80 THR A N 1
ATOM 597 C CA . THR A 1 80 ? -2.309 -3.219 -28.015 1.00 62.34 80 THR A CA 1
ATOM 598 C C . THR A 1 80 ? -3.617 -2.469 -27.755 1.00 62.34 80 THR A C 1
ATOM 600 O O . THR A 1 80 ? -3.815 -1.857 -26.705 1.00 62.34 80 THR A O 1
ATOM 603 N N . VAL A 1 81 ? -4.562 -2.545 -28.696 1.00 40.22 81 VAL A N 1
ATOM 604 C CA . VAL A 1 81 ? -5.888 -1.900 -28.593 1.00 40.22 81 VAL A CA 1
ATOM 605 C C . VAL A 1 81 ? -6.612 -2.268 -27.283 1.00 40.22 81 VAL A C 1
ATOM 607 O O . VAL A 1 81 ? -7.279 -1.423 -26.687 1.00 40.22 81 VAL A O 1
ATOM 610 N N . GLN A 1 82 ? -6.414 -3.489 -26.771 1.00 40.94 82 GLN A N 1
ATOM 611 C CA . GLN A 1 82 ? -6.898 -3.915 -25.449 1.00 40.94 82 GLN A CA 1
ATOM 612 C C . GLN A 1 82 ? -6.290 -3.113 -24.290 1.00 40.94 82 GLN A C 1
ATOM 614 O O . GLN A 1 82 ? -6.998 -2.768 -23.347 1.00 40.94 82 GLN A O 1
ATOM 619 N N . GLU A 1 83 ? -5.005 -2.776 -24.357 1.00 42.47 83 GLU A N 1
ATOM 620 C CA . GLU A 1 83 ? -4.313 -1.995 -23.334 1.00 42.47 83 GLU A CA 1
ATOM 621 C C . GLU A 1 83 ? -4.755 -0.522 -23.364 1.00 42.47 83 GLU A C 1
ATOM 623 O O . GLU A 1 83 ? -4.972 0.088 -22.315 1.00 42.47 83 GLU A O 1
ATOM 628 N N . ALA A 1 84 ? -4.990 0.039 -24.556 1.00 42.50 84 ALA A N 1
ATOM 629 C CA . ALA A 1 84 ? -5.537 1.387 -24.719 1.00 42.50 84 ALA A CA 1
ATOM 630 C C . ALA A 1 84 ? -6.982 1.502 -24.190 1.00 42.50 84 ALA A C 1
ATOM 632 O O . ALA A 1 84 ? -7.315 2.468 -23.497 1.00 42.50 84 ALA A O 1
ATOM 633 N N . LEU A 1 85 ? -7.821 0.492 -24.444 1.00 43.38 85 LEU A N 1
ATOM 634 C CA . LEU A 1 85 ? -9.189 0.412 -23.922 1.00 43.38 85 LEU A CA 1
ATOM 635 C C . LEU A 1 85 ? -9.219 0.200 -22.404 1.00 43.38 85 LEU A C 1
ATOM 637 O O . LEU A 1 85 ? -10.007 0.840 -21.714 1.00 43.38 85 LEU A O 1
ATOM 641 N N . PHE A 1 86 ? -8.315 -0.618 -21.859 1.00 44.72 86 PHE A N 1
ATOM 642 C CA . PHE A 1 86 ? -8.173 -0.814 -20.414 1.00 44.72 86 PHE A CA 1
ATOM 643 C C . PHE A 1 86 ? -7.633 0.440 -19.698 1.00 44.72 86 PHE A C 1
ATOM 645 O O . PHE A 1 86 ? -7.997 0.723 -18.555 1.00 44.72 86 PHE A O 1
ATOM 652 N N . ARG A 1 87 ? -6.800 1.253 -20.365 1.00 44.56 87 ARG A N 1
ATOM 653 C CA . ARG A 1 87 ? -6.423 2.596 -19.883 1.00 44.56 87 ARG A CA 1
ATOM 654 C C . ARG A 1 87 ? -7.607 3.570 -19.927 1.00 44.56 87 ARG A C 1
ATOM 656 O O . ARG A 1 87 ? -7.751 4.372 -19.011 1.00 44.56 87 ARG A O 1
ATOM 663 N N . GLY A 1 88 ? -8.469 3.486 -20.944 1.00 41.72 88 GLY A N 1
ATOM 664 C CA . GLY A 1 88 ? -9.712 4.265 -21.044 1.00 41.72 88 GLY A CA 1
ATOM 665 C C . GLY A 1 88 ? -10.729 3.928 -19.950 1.00 41.72 88 GLY A C 1
ATOM 666 O O . GLY A 1 88 ? -11.196 4.828 -19.261 1.00 41.72 88 GLY A O 1
ATOM 667 N N . ALA A 1 89 ? -10.985 2.636 -19.728 1.00 44.19 89 ALA A N 1
ATOM 668 C CA . ALA A 1 89 ? -11.852 2.130 -18.665 1.00 44.19 89 ALA A CA 1
ATOM 669 C C . ALA A 1 89 ? -11.464 2.661 -17.283 1.00 44.19 89 ALA A C 1
ATOM 671 O O . ALA A 1 89 ? -12.318 2.992 -16.468 1.00 44.19 89 ALA A O 1
ATOM 672 N N . ILE A 1 90 ? -10.158 2.773 -17.046 1.00 46.78 90 ILE A N 1
ATOM 673 C CA . ILE A 1 90 ? -9.629 3.162 -15.744 1.00 46.78 90 ILE A CA 1
ATOM 674 C C . ILE A 1 90 ? -9.598 4.677 -15.554 1.00 46.78 90 ILE A C 1
ATOM 676 O O . ILE A 1 90 ? -9.924 5.127 -14.467 1.00 46.78 90 ILE A O 1
ATOM 680 N N . ARG A 1 91 ? -9.388 5.470 -16.613 1.00 47.06 91 ARG A N 1
ATOM 681 C CA . ARG A 1 91 ? -9.657 6.921 -16.560 1.00 47.06 91 ARG A CA 1
ATOM 682 C C . ARG A 1 91 ? -11.130 7.230 -16.279 1.00 47.06 91 ARG A C 1
ATOM 684 O O . ARG A 1 91 ? -11.431 8.199 -15.594 1.00 47.06 91 ARG A O 1
ATOM 691 N N . ASN A 1 92 ? -12.041 6.393 -16.776 1.00 43.94 92 ASN A N 1
ATOM 692 C CA . ASN A 1 92 ? -13.466 6.516 -16.475 1.00 43.94 92 ASN A CA 1
ATOM 693 C C . ASN A 1 92 ? -13.790 6.093 -15.030 1.00 43.94 92 ASN A C 1
ATOM 695 O O . ASN A 1 92 ? -14.643 6.716 -14.413 1.00 43.94 92 ASN A O 1
ATOM 699 N N . MET A 1 93 ? -13.085 5.101 -14.468 1.00 47.00 93 MET A N 1
ATOM 700 C CA . MET A 1 93 ? -13.161 4.780 -13.033 1.00 47.00 93 MET A CA 1
ATOM 701 C C . MET A 1 93 ? -12.597 5.909 -12.158 1.00 47.00 93 MET A C 1
ATOM 703 O O . MET A 1 93 ? -13.217 6.240 -11.157 1.00 47.00 93 MET A O 1
ATOM 707 N N . ASP A 1 94 ? -11.476 6.528 -12.542 1.00 45.47 94 ASP A N 1
ATOM 708 C CA . ASP A 1 94 ? -10.909 7.692 -11.841 1.00 45.47 94 ASP A CA 1
ATOM 709 C C . ASP A 1 94 ? -11.904 8.856 -11.819 1.00 45.47 94 ASP A C 1
ATOM 711 O O . ASP A 1 94 ? -12.132 9.466 -10.780 1.00 45.47 94 ASP A O 1
ATOM 715 N N . ARG A 1 95 ? -12.552 9.127 -12.958 1.00 45.31 95 ARG A N 1
ATOM 716 C CA . ARG A 1 95 ? -13.590 10.155 -13.066 1.00 45.31 95 ARG A CA 1
ATOM 717 C C . ARG A 1 95 ? -14.826 9.827 -12.225 1.00 45.31 95 ARG A C 1
ATOM 719 O O . ARG A 1 95 ? -15.302 10.704 -11.518 1.00 45.31 95 ARG A O 1
ATOM 726 N N . ALA A 1 96 ? -15.296 8.579 -12.253 1.00 46.94 96 ALA A N 1
ATOM 727 C CA . ALA A 1 96 ? -16.425 8.137 -11.436 1.00 46.94 96 ALA A CA 1
ATOM 728 C C . ALA A 1 96 ? -16.121 8.244 -9.932 1.00 46.94 96 ALA A C 1
ATOM 730 O O . ALA A 1 96 ? -16.991 8.628 -9.162 1.00 46.94 96 ALA A O 1
ATOM 731 N N . LEU A 1 97 ? -14.882 7.966 -9.509 1.00 49.09 97 LEU A N 1
ATOM 732 C CA . LEU A 1 97 ? -14.450 8.142 -8.120 1.00 49.09 97 LEU A CA 1
ATOM 733 C C . LEU A 1 97 ? -14.378 9.623 -7.707 1.00 49.09 97 LEU A C 1
ATOM 735 O O . LEU A 1 97 ? -14.756 9.935 -6.584 1.00 49.09 97 LEU A O 1
ATOM 739 N N . ILE A 1 98 ? -13.954 10.527 -8.599 1.00 48.59 98 ILE A N 1
ATOM 740 C CA . ILE A 1 98 ? -13.961 11.985 -8.360 1.00 48.59 98 ILE A CA 1
ATOM 741 C C . ILE A 1 98 ? -15.397 12.528 -8.279 1.00 48.59 98 ILE A C 1
ATOM 743 O O . ILE A 1 98 ? -15.706 13.335 -7.408 1.00 48.59 98 ILE A O 1
ATOM 747 N N . GLU A 1 99 ? -16.285 12.075 -9.167 1.00 46.72 99 GLU A N 1
ATOM 748 C CA . GLU A 1 99 ? -17.704 12.456 -9.159 1.00 46.72 99 GLU A CA 1
ATOM 749 C C . GLU A 1 99 ? -18.427 11.907 -7.910 1.00 46.72 99 GLU A C 1
ATOM 751 O O . GLU A 1 99 ? -19.269 12.600 -7.346 1.00 46.72 99 GLU A O 1
ATOM 756 N N . LEU A 1 100 ? -18.049 10.721 -7.408 1.00 48.50 100 LEU A N 1
ATOM 757 C CA . LEU A 1 100 ? -18.531 10.186 -6.126 1.00 48.50 100 LEU A CA 1
ATOM 758 C C . LEU A 1 100 ? -18.030 10.985 -4.912 1.00 48.50 100 LEU A C 1
ATOM 760 O O . LEU A 1 100 ? -18.806 11.181 -3.981 1.00 48.50 100 LEU A O 1
ATOM 764 N N . ASP A 1 101 ? -16.782 11.464 -4.914 1.00 45.09 101 ASP A N 1
ATOM 765 C CA . ASP A 1 101 ? -16.245 12.333 -3.849 1.00 45.09 101 ASP A CA 1
ATOM 766 C C . ASP A 1 101 ? -17.011 13.669 -3.791 1.00 45.09 101 ASP A C 1
ATOM 768 O O . ASP A 1 101 ? -17.394 14.113 -2.713 1.00 45.09 101 ASP A O 1
ATOM 772 N N . ALA A 1 102 ? -17.345 14.254 -4.948 1.00 48.50 102 ALA A N 1
ATOM 773 C CA . ALA A 1 102 ? -18.121 15.496 -5.025 1.00 48.50 102 ALA A CA 1
ATOM 774 C C . ALA A 1 102 ? -19.565 15.363 -4.494 1.00 48.50 102 ALA A C 1
ATOM 776 O O . ALA A 1 102 ? -20.148 16.346 -4.045 1.00 48.50 102 ALA A O 1
ATOM 777 N N . VAL A 1 103 ? -20.145 14.158 -4.532 1.00 44.62 103 VAL A N 1
ATOM 778 C CA . VAL A 1 103 ? -21.495 13.873 -4.006 1.00 44.62 103 VAL A CA 1
ATOM 779 C C . VAL A 1 103 ? -21.484 13.635 -2.489 1.00 44.62 103 VAL A C 1
ATOM 781 O O . VAL A 1 103 ? -22.505 13.833 -1.835 1.00 44.62 103 VAL A O 1
ATOM 784 N N . VAL A 1 104 ? -20.349 13.231 -1.909 1.00 46.44 104 VAL A N 1
ATOM 785 C CA . VAL A 1 104 ? -20.210 12.991 -0.460 1.00 46.44 104 VAL A CA 1
ATOM 786 C C . VAL A 1 104 ? -20.124 14.301 0.340 1.00 46.44 104 VAL A C 1
ATOM 788 O O . VAL A 1 104 ? -20.525 14.314 1.503 1.00 46.44 104 VAL A O 1
ATOM 791 N N . ASP A 1 105 ? -19.693 15.403 -0.281 1.00 41.66 105 ASP A N 1
ATOM 792 C CA . ASP A 1 105 ? -19.585 16.723 0.361 1.00 41.66 105 ASP A CA 1
ATOM 793 C C . ASP A 1 105 ? -20.890 17.558 0.342 1.00 41.66 105 ASP A C 1
ATOM 795 O O . ASP A 1 105 ? -20.945 18.613 0.978 1.00 41.66 105 ASP A O 1
ATOM 799 N N . ASP A 1 106 ? -21.963 17.087 -0.313 1.00 42.19 106 ASP A N 1
ATOM 800 C CA . ASP A 1 106 ? -23.298 17.711 -0.278 1.00 42.19 106 ASP A CA 1
ATOM 801 C C . ASP A 1 106 ? -24.329 16.794 0.423 1.00 42.19 106 ASP A C 1
ATOM 803 O O . ASP A 1 106 ? -24.904 15.888 -0.199 1.00 42.19 106 ASP A O 1
ATOM 807 N N . PRO A 1 107 ? -24.601 17.003 1.728 1.00 41.16 107 PRO A N 1
ATOM 808 C CA . PRO A 1 107 ? -25.460 16.121 2.516 1.00 41.16 107 PRO A CA 1
ATOM 809 C C . PRO A 1 107 ? -26.947 16.175 2.122 1.00 41.16 107 PRO A C 1
ATOM 811 O O . PRO A 1 107 ? -27.739 15.415 2.683 1.00 41.16 107 PRO A O 1
ATOM 814 N N . LEU A 1 108 ? -27.355 17.039 1.183 1.00 39.44 108 LEU A N 1
ATOM 815 C CA . LEU A 1 108 ? -28.762 17.205 0.803 1.00 39.44 108 LEU A CA 1
ATOM 816 C C . LEU A 1 108 ? -29.174 16.443 -0.467 1.00 39.44 108 LEU A C 1
ATOM 818 O O . LEU A 1 108 ? -30.372 16.343 -0.735 1.00 39.44 108 LEU A O 1
ATOM 822 N N . THR A 1 109 ? -28.240 15.836 -1.212 1.00 42.66 109 THR A N 1
ATOM 823 C CA . THR A 1 109 ? -28.552 15.223 -2.525 1.00 42.66 109 THR A CA 1
ATOM 824 C C . THR A 1 109 ? -28.530 13.694 -2.615 1.00 42.66 109 THR A C 1
ATOM 826 O O . THR A 1 109 ? -29.011 13.152 -3.609 1.00 42.66 109 THR A O 1
ATOM 829 N N . ALA A 1 110 ? -28.065 12.944 -1.613 1.00 37.84 110 ALA A N 1
ATOM 830 C CA . ALA A 1 110 ? -27.877 11.494 -1.767 1.00 37.84 110 ALA A CA 1
ATOM 831 C C . ALA A 1 110 ? -28.873 10.637 -0.961 1.00 37.84 110 ALA A C 1
ATOM 833 O O . ALA A 1 110 ? -28.514 9.985 0.016 1.00 37.84 110 ALA A O 1
ATOM 834 N N . SER A 1 111 ? -30.129 10.549 -1.419 1.00 33.03 111 SER A N 1
ATOM 835 C CA . SER A 1 111 ? -31.038 9.450 -1.040 1.00 33.03 111 SER A CA 1
ATOM 836 C C . SER A 1 111 ? -31.052 8.371 -2.127 1.00 33.03 111 SER A C 1
ATOM 838 O O . SER A 1 111 ? -32.075 8.071 -2.738 1.00 33.03 111 SER A O 1
ATOM 840 N N . ILE A 1 112 ? -29.887 7.784 -2.409 1.00 36.06 112 ILE A N 1
ATOM 841 C CA . ILE A 1 112 ? -29.796 6.605 -3.275 1.00 36.06 112 ILE A CA 1
ATOM 842 C C . ILE A 1 112 ? -29.892 5.376 -2.369 1.00 36.06 112 ILE A C 1
ATOM 844 O O . ILE A 1 112 ? -28.914 4.939 -1.764 1.00 36.06 112 ILE A O 1
ATOM 848 N N . ARG A 1 113 ? -31.102 4.819 -2.241 1.00 31.45 113 ARG A N 1
ATOM 849 C CA . ARG A 1 113 ? -31.322 3.531 -1.566 1.00 31.45 113 ARG A CA 1
ATOM 850 C C . ARG A 1 113 ? -30.785 2.400 -2.443 1.00 31.45 113 ARG A C 1
ATOM 852 O O . ARG A 1 113 ? -31.499 1.887 -3.300 1.00 31.45 113 ARG A O 1
ATOM 859 N N . ILE A 1 114 ? -29.542 1.992 -2.203 1.00 37.50 114 ILE A N 1
ATOM 860 C CA . ILE A 1 114 ? -29.015 0.712 -2.690 1.00 37.50 114 ILE A CA 1
ATOM 861 C C . ILE A 1 114 ? -29.336 -0.351 -1.627 1.00 37.50 114 ILE A C 1
ATOM 863 O O . ILE A 1 114 ? -28.962 -0.178 -0.465 1.00 37.50 114 ILE A O 1
ATOM 867 N N . PRO A 1 115 ? -30.049 -1.440 -1.963 1.00 35.94 115 PRO A N 1
ATOM 868 C CA . PRO A 1 115 ? -30.400 -2.449 -0.978 1.00 35.94 115 PRO A CA 1
ATOM 869 C C . PRO A 1 115 ? -29.167 -3.279 -0.592 1.00 35.94 115 PRO A C 1
ATOM 871 O O . PRO A 1 115 ? -28.621 -4.005 -1.420 1.00 35.94 115 PRO A O 1
ATOM 874 N N . GLY A 1 116 ? -28.767 -3.203 0.683 1.00 45.38 116 GLY A N 1
ATOM 875 C CA . GLY A 1 116 ? -27.981 -4.252 1.347 1.00 45.38 116 GLY A CA 1
ATOM 876 C C . GLY A 1 116 ? -26.532 -3.949 1.751 1.00 45.38 116 GLY A C 1
ATOM 877 O O . GLY A 1 116 ? -25.841 -4.881 2.149 1.00 45.38 116 GLY A O 1
ATOM 878 N N . GLY A 1 117 ? -26.050 -2.705 1.705 1.00 46.00 117 GLY A N 1
ATOM 879 C CA . GLY A 1 117 ? -24.721 -2.367 2.237 1.00 46.00 117 GLY A CA 1
ATOM 880 C C . GLY A 1 117 ? -24.566 -0.882 2.543 1.00 46.00 117 GLY A C 1
ATOM 881 O O . GLY A 1 117 ? -25.148 -0.048 1.853 1.00 46.00 117 GLY A O 1
ATOM 882 N N . HIS A 1 118 ? -23.802 -0.548 3.586 1.00 59.66 118 HIS A N 1
ATOM 883 C CA . HIS A 1 118 ? -23.493 0.840 3.924 1.00 59.66 118 HIS A CA 1
ATOM 884 C C . HIS A 1 118 ? -22.601 1.423 2.814 1.00 59.66 118 HIS A C 1
ATOM 886 O O . HIS A 1 118 ? -21.572 0.837 2.478 1.00 59.66 118 HIS A O 1
ATOM 892 N N . LEU A 1 119 ? -22.981 2.565 2.229 1.00 54.44 119 LEU A N 1
ATOM 893 C CA . LEU A 1 119 ? -22.263 3.205 1.111 1.00 54.44 119 LEU A CA 1
ATOM 894 C C . LEU A 1 119 ? -20.764 3.409 1.420 1.00 54.44 119 LEU A C 1
ATOM 896 O O . LEU A 1 119 ? -19.915 3.248 0.546 1.00 54.44 119 LEU A O 1
ATOM 900 N N . GLY A 1 120 ? -20.434 3.664 2.691 1.00 59.53 120 GLY A N 1
ATOM 901 C CA . GLY A 1 120 ? -19.054 3.779 3.175 1.00 59.53 120 GLY A CA 1
ATOM 902 C C . GLY A 1 120 ? -18.204 2.515 2.985 1.00 59.53 120 GLY A C 1
ATOM 903 O O . GLY A 1 120 ? -17.038 2.626 2.609 1.00 59.53 120 GLY A O 1
ATOM 904 N N . ASP A 1 121 ? -18.780 1.321 3.145 1.00 56.78 121 ASP A N 1
ATOM 905 C CA . ASP A 1 121 ? -18.047 0.056 2.987 1.00 56.78 121 ASP A CA 1
ATOM 906 C C . ASP A 1 121 ? -17.710 -0.208 1.513 1.00 56.78 121 ASP A C 1
ATOM 908 O O . ASP A 1 121 ? -16.638 -0.723 1.186 1.00 56.78 121 ASP A O 1
ATOM 912 N N . GLN A 1 122 ? -18.601 0.199 0.602 1.00 56.25 122 GLN A N 1
ATOM 913 C CA . GLN A 1 122 ? -18.397 0.065 -0.842 1.00 56.25 122 GLN A CA 1
ATOM 914 C C . GLN A 1 122 ? -17.358 1.059 -1.370 1.00 56.25 122 GLN A C 1
ATOM 916 O O . GLN A 1 122 ? -16.489 0.672 -2.152 1.00 56.25 122 GLN A O 1
ATOM 921 N N . VAL A 1 123 ? -17.388 2.313 -0.907 1.00 62.81 123 VAL A N 1
ATOM 922 C CA . VAL A 1 123 ? -16.363 3.315 -1.247 1.00 62.81 123 VAL A CA 1
ATOM 923 C C . VAL A 1 123 ? -14.996 2.886 -0.712 1.00 62.81 123 VAL A C 1
ATOM 925 O O . VAL A 1 123 ? -13.993 3.010 -1.416 1.00 62.81 123 VAL A O 1
ATOM 928 N N . HIS A 1 124 ? -14.939 2.306 0.491 1.00 60.12 124 HIS A N 1
ATOM 929 C CA . HIS A 1 124 ? -13.692 1.783 1.044 1.00 60.12 124 HIS A CA 1
ATOM 930 C C . HIS A 1 124 ? -13.136 0.616 0.215 1.00 60.12 124 HIS A C 1
ATOM 932 O O . HIS A 1 124 ? -11.955 0.626 -0.137 1.00 60.12 124 HIS A O 1
ATOM 938 N N . LEU A 1 125 ? -13.988 -0.335 -0.186 1.00 58.72 125 LEU A N 1
ATOM 939 C CA . LEU A 1 125 ? -13.617 -1.432 -1.085 1.00 58.72 125 LEU A CA 1
ATOM 940 C C . LEU A 1 125 ? -13.124 -0.929 -2.444 1.00 58.72 125 LEU A C 1
ATOM 942 O O . LEU A 1 125 ? -12.107 -1.411 -2.935 1.00 58.72 125 LEU A O 1
ATOM 946 N N . LEU A 1 126 ? -13.795 0.057 -3.045 1.00 65.69 126 LEU A N 1
ATOM 947 C CA . LEU A 1 126 ? -13.372 0.643 -4.318 1.00 65.69 126 LEU A CA 1
ATOM 948 C C . LEU A 1 126 ? -12.028 1.371 -4.195 1.00 65.69 126 LEU A C 1
ATOM 950 O O . LEU A 1 126 ? -11.176 1.201 -5.066 1.00 65.69 126 LEU A O 1
ATOM 954 N N . ARG A 1 127 ? -11.791 2.103 -3.097 1.00 62.84 127 ARG A N 1
ATOM 955 C CA . ARG A 1 127 ? -10.497 2.749 -2.810 1.00 62.84 127 ARG A CA 1
ATOM 956 C C . ARG A 1 127 ? -9.376 1.723 -2.604 1.00 62.84 127 ARG A C 1
ATOM 958 O O . ARG A 1 127 ? -8.298 1.883 -3.174 1.00 62.84 127 ARG A O 1
ATOM 965 N N . GLN A 1 128 ? -9.630 0.639 -1.867 1.00 61.09 128 GLN A N 1
ATOM 966 C CA . GLN A 1 128 ? -8.668 -0.460 -1.691 1.00 61.09 128 GLN A CA 1
ATOM 967 C C . GLN A 1 128 ? -8.352 -1.155 -3.024 1.00 61.09 128 GLN A C 1
ATOM 969 O O . GLN A 1 128 ? -7.190 -1.380 -3.365 1.00 61.09 128 GLN A O 1
ATOM 974 N N . LEU A 1 129 ? -9.381 -1.453 -3.817 1.00 61.91 129 LEU A N 1
ATOM 975 C CA . LEU A 1 129 ? -9.244 -2.152 -5.093 1.00 61.91 129 LEU A CA 1
ATOM 976 C C . LEU A 1 129 ? -8.524 -1.274 -6.127 1.00 61.91 129 LEU A C 1
ATOM 978 O O . LEU A 1 129 ? -7.667 -1.765 -6.864 1.00 61.91 129 LEU A O 1
ATOM 982 N N . TRP A 1 130 ? -8.787 0.033 -6.123 1.00 70.81 130 TRP A N 1
ATOM 983 C CA . TRP A 1 130 ? -8.051 1.015 -6.914 1.00 70.81 130 TRP A CA 1
ATOM 984 C C . TRP A 1 130 ? -6.576 1.085 -6.516 1.00 70.81 130 TRP A C 1
ATOM 986 O O . TRP A 1 130 ? -5.714 1.005 -7.393 1.00 70.81 130 TRP A O 1
ATOM 996 N N . ALA A 1 131 ? -6.266 1.146 -5.214 1.00 62.41 131 ALA A N 1
ATOM 997 C CA . ALA A 1 131 ? -4.886 1.156 -4.737 1.00 62.41 131 ALA A CA 1
ATOM 998 C C . ALA A 1 131 ? -4.153 -0.100 -5.228 1.00 62.41 131 ALA A C 1
ATOM 1000 O O . ALA A 1 131 ? -3.139 0.005 -5.916 1.00 62.41 131 ALA A O 1
ATOM 1001 N N . VAL A 1 132 ? -4.718 -1.290 -5.017 1.00 58.62 132 VAL A N 1
ATOM 1002 C CA . VAL A 1 132 ? -4.125 -2.553 -5.486 1.00 58.62 132 VAL A CA 1
ATOM 1003 C C . VAL A 1 132 ? -3.910 -2.570 -7.008 1.00 58.62 132 VAL A C 1
ATOM 1005 O O . VAL A 1 132 ? -2.866 -3.034 -7.480 1.00 58.62 132 VAL A O 1
ATOM 1008 N N . LEU A 1 133 ? -4.859 -2.054 -7.796 1.00 61.41 133 LEU A N 1
ATOM 1009 C CA . LEU A 1 133 ? -4.747 -2.010 -9.257 1.00 61.41 133 LEU A CA 1
ATOM 1010 C C . LEU A 1 133 ? -3.706 -0.997 -9.749 1.00 61.41 133 LEU A C 1
ATOM 1012 O O . LEU A 1 133 ? -2.973 -1.301 -10.694 1.00 61.41 133 LEU A O 1
ATOM 1016 N N . ASN A 1 134 ? -3.593 0.173 -9.120 1.00 63.56 134 ASN A N 1
ATOM 1017 C CA . ASN A 1 134 ? -2.620 1.188 -9.525 1.00 63.56 134 ASN A CA 1
ATOM 1018 C C . ASN A 1 134 ? -1.182 0.821 -9.151 1.00 63.56 134 ASN A C 1
ATOM 1020 O O . ASN A 1 134 ? -0.254 1.117 -9.906 1.00 63.56 134 ASN A O 1
ATOM 1024 N N . HIS A 1 135 ? -0.993 0.066 -8.071 1.00 59.75 135 HIS A N 1
ATOM 1025 C CA . HIS A 1 135 ? 0.325 -0.429 -7.671 1.00 59.75 135 HIS A CA 1
ATOM 1026 C C . HIS A 1 135 ? 0.894 -1.462 -8.645 1.00 59.75 135 HIS A C 1
ATOM 1028 O O . HIS A 1 135 ? 2.105 -1.555 -8.817 1.00 59.75 135 HIS A O 1
ATOM 1034 N N . ARG A 1 136 ? 0.035 -2.198 -9.361 1.00 59.31 136 ARG A N 1
ATOM 1035 C CA . ARG A 1 136 ? 0.480 -3.085 -10.448 1.00 59.31 136 ARG A CA 1
ATOM 1036 C C . ARG A 1 136 ? 0.888 -2.339 -11.720 1.00 59.31 136 ARG A C 1
ATOM 1038 O O . ARG A 1 136 ? 1.445 -2.961 -12.619 1.00 59.31 136 ARG A O 1
ATOM 1045 N N . ARG A 1 137 ? 0.575 -1.044 -11.835 1.00 62.97 137 ARG A N 1
ATOM 1046 C CA . ARG A 1 137 ? 0.753 -0.261 -13.069 1.00 62.97 137 ARG A CA 1
ATOM 1047 C C . ARG A 1 137 ? 1.990 0.618 -13.068 1.00 62.97 137 ARG A C 1
ATOM 1049 O O . ARG A 1 137 ? 2.543 0.857 -14.138 1.00 62.97 137 ARG A O 1
ATOM 1056 N N . ARG A 1 138 ? 2.411 1.110 -11.904 1.00 77.38 138 ARG A N 1
ATOM 1057 C CA . ARG A 1 138 ? 3.639 1.896 -11.788 1.00 77.38 138 ARG A CA 1
ATOM 1058 C C . ARG A 1 138 ? 4.755 0.979 -11.296 1.00 77.38 138 ARG A C 1
ATOM 1060 O O . ARG A 1 138 ? 4.679 0.527 -10.156 1.00 77.38 138 ARG A O 1
ATOM 1067 N N . PRO A 1 139 ? 5.757 0.655 -12.133 1.00 83.69 139 PRO A N 1
ATOM 1068 C CA . PRO A 1 139 ? 6.916 -0.072 -11.648 1.00 83.69 139 PRO A CA 1
ATOM 1069 C C . PRO A 1 139 ? 7.576 0.779 -10.563 1.00 83.69 139 PRO A C 1
ATOM 1071 O O . PRO A 1 139 ? 7.995 1.905 -10.820 1.00 83.69 139 PRO A O 1
ATOM 1074 N N . VAL A 1 140 ? 7.615 0.257 -9.340 1.00 91.56 140 VAL A N 1
ATOM 1075 C CA . VAL A 1 140 ? 8.360 0.878 -8.249 1.00 91.56 140 VAL A CA 1
ATOM 1076 C C . VAL A 1 140 ? 9.802 0.416 -8.405 1.00 91.56 140 VAL A C 1
ATOM 1078 O O . VAL A 1 140 ? 10.153 -0.699 -8.028 1.00 91.56 140 VAL A O 1
ATOM 1081 N N . ASP A 1 141 ? 10.610 1.239 -9.061 1.00 94.56 141 ASP A N 1
ATOM 1082 C CA . ASP A 1 141 ? 11.979 0.924 -9.489 1.00 94.56 141 ASP A CA 1
ATOM 1083 C C . ASP A 1 141 ? 13.055 1.652 -8.663 1.00 94.56 141 ASP A C 1
ATOM 1085 O O . ASP A 1 141 ? 14.259 1.417 -8.827 1.00 94.56 141 ASP A O 1
ATOM 1089 N N . SER A 1 142 ? 12.614 2.539 -7.769 1.00 95.12 142 SER A N 1
ATOM 1090 C CA . SER A 1 142 ? 13.454 3.454 -7.002 1.00 95.12 142 SER A CA 1
ATOM 1091 C C . SER A 1 142 ? 12.862 3.796 -5.624 1.00 95.12 142 SER A C 1
ATOM 1093 O O . SER A 1 142 ? 11.639 3.821 -5.479 1.00 95.12 142 SER A O 1
ATOM 1095 N N . PRO A 1 143 ? 13.679 4.132 -4.602 1.00 95.75 143 PRO A N 1
ATOM 1096 C CA . PRO A 1 143 ? 13.216 4.613 -3.304 1.00 95.75 143 PRO A CA 1
ATOM 1097 C C . PRO A 1 143 ? 12.322 5.843 -3.420 1.00 95.75 143 PRO A C 1
ATOM 1099 O O . PRO A 1 143 ? 11.335 5.931 -2.702 1.00 95.75 143 PRO A O 1
ATOM 1102 N N . ALA A 1 144 ? 12.612 6.739 -4.368 1.00 95.31 144 ALA A N 1
ATOM 1103 C CA . ALA A 1 144 ? 11.779 7.906 -4.640 1.00 95.31 144 ALA A CA 1
ATOM 1104 C C . ALA A 1 144 ? 10.370 7.496 -5.096 1.00 95.31 144 ALA A C 1
ATOM 1106 O O . ALA A 1 144 ? 9.382 7.977 -4.543 1.00 95.31 144 ALA A O 1
ATOM 1107 N N . SER A 1 145 ? 10.266 6.555 -6.047 1.00 94.88 145 SER A N 1
ATOM 1108 C CA . SER A 1 145 ? 8.969 6.004 -6.464 1.00 94.88 145 SER A CA 1
ATOM 1109 C C . SER A 1 145 ? 8.258 5.267 -5.322 1.00 94.88 145 SER A C 1
ATOM 1111 O O . SER A 1 145 ? 7.046 5.392 -5.177 1.00 94.88 145 SER A O 1
ATOM 1113 N N . PHE A 1 146 ? 9.003 4.571 -4.453 1.00 95.81 146 PHE A N 1
ATOM 1114 C CA . PHE A 1 146 ? 8.447 3.877 -3.290 1.00 95.81 146 PHE A CA 1
ATOM 1115 C C . PHE A 1 146 ? 7.856 4.863 -2.273 1.00 95.81 146 PHE A C 1
ATOM 1117 O O . PHE A 1 146 ? 6.724 4.683 -1.828 1.00 95.81 146 PHE A O 1
ATOM 1124 N N . ALA A 1 147 ? 8.586 5.930 -1.941 1.00 96.31 147 ALA A N 1
ATOM 1125 C CA . ALA A 1 147 ? 8.120 6.993 -1.052 1.00 96.31 147 ALA A CA 1
ATOM 1126 C C . ALA A 1 147 ? 6.919 7.753 -1.641 1.00 96.31 147 ALA A C 1
ATOM 1128 O O . ALA A 1 147 ? 5.972 8.064 -0.918 1.00 96.31 147 ALA A O 1
ATOM 1129 N N . GLN A 1 148 ? 6.902 7.978 -2.960 1.00 95.62 148 GLN A N 1
ATOM 1130 C CA . GLN A 1 148 ? 5.741 8.535 -3.656 1.00 95.62 148 GLN A CA 1
ATOM 1131 C C . GLN A 1 148 ? 4.511 7.627 -3.516 1.00 95.62 148 GLN A C 1
ATOM 1133 O O . GLN A 1 148 ? 3.428 8.123 -3.215 1.00 95.62 148 GLN A O 1
ATOM 1138 N N . CYS A 1 149 ? 4.665 6.306 -3.648 1.00 95.12 149 CYS A N 1
ATOM 1139 C CA . CYS A 1 149 ? 3.563 5.380 -3.387 1.00 95.12 149 CYS A CA 1
ATOM 1140 C C . CYS A 1 149 ? 3.092 5.449 -1.927 1.00 95.12 149 CYS A C 1
ATOM 1142 O O . CYS A 1 149 ? 1.891 5.492 -1.689 1.00 95.12 149 CYS A O 1
ATOM 1144 N N . MET A 1 150 ? 3.998 5.522 -0.943 1.00 96.88 150 MET A N 1
ATOM 1145 C CA . MET A 1 150 ? 3.611 5.685 0.471 1.00 96.88 150 MET A CA 1
ATOM 1146 C C . MET A 1 150 ? 2.798 6.965 0.705 1.00 96.88 150 MET A C 1
ATOM 1148 O O . MET A 1 150 ? 1.809 6.943 1.440 1.00 96.88 150 MET A O 1
ATOM 1152 N N . LYS A 1 151 ? 3.184 8.067 0.051 1.00 95.94 151 LYS A N 1
ATOM 1153 C CA . LYS A 1 151 ? 2.448 9.334 0.089 1.00 95.94 151 LYS A CA 1
ATOM 1154 C C . LYS A 1 151 ? 1.037 9.179 -0.483 1.00 95.94 151 LYS A C 1
ATOM 1156 O O . LYS A 1 151 ? 0.081 9.558 0.191 1.00 95.94 151 LYS A O 1
ATOM 1161 N N . GLU A 1 152 ? 0.914 8.570 -1.662 1.00 93.75 152 GLU A N 1
ATOM 1162 C CA . GLU A 1 152 ? -0.378 8.292 -2.303 1.00 93.75 152 GLU A CA 1
ATOM 1163 C C . GLU A 1 152 ? -1.255 7.418 -1.392 1.00 93.75 152 GLU A C 1
ATOM 1165 O O . GLU A 1 152 ? -2.406 7.761 -1.136 1.00 93.75 152 GLU A O 1
ATOM 1170 N N . LEU A 1 153 ? -0.714 6.343 -0.804 1.00 94.56 153 LEU A N 1
ATOM 1171 C CA . LEU A 1 153 ? -1.463 5.491 0.129 1.00 94.56 153 LEU A CA 1
ATOM 1172 C C . LEU A 1 153 ? -2.046 6.269 1.312 1.00 94.56 153 LEU A C 1
ATOM 1174 O O . LEU A 1 153 ? -3.198 6.057 1.692 1.00 94.56 153 LEU A O 1
ATOM 1178 N N . LYS A 1 154 ? -1.247 7.164 1.897 1.00 95.81 154 LYS A N 1
ATOM 1179 C CA . LYS A 1 154 ? -1.660 8.012 3.017 1.00 95.81 154 LYS A CA 1
ATOM 1180 C C . LYS A 1 154 ? -2.742 9.011 2.598 1.00 95.81 154 LYS A C 1
ATOM 1182 O O . LYS A 1 154 ? -3.695 9.212 3.348 1.00 95.81 154 LYS A O 1
ATOM 1187 N N . GLU A 1 155 ? -2.626 9.601 1.411 1.00 94.31 155 GLU A N 1
ATOM 1188 C CA . GLU A 1 155 ? -3.646 10.492 0.840 1.00 94.31 155 GLU A CA 1
ATOM 1189 C C . GLU A 1 155 ? -4.964 9.745 0.579 1.00 94.31 155 GLU A C 1
ATOM 1191 O O . GLU A 1 155 ? -6.019 10.216 0.995 1.00 94.31 155 GLU A O 1
ATOM 1196 N N . HIS A 1 156 ? -4.913 8.532 0.022 1.00 89.50 156 HIS A N 1
ATOM 1197 C CA . HIS A 1 156 ? -6.104 7.704 -0.211 1.00 89.50 156 HIS A CA 1
ATOM 1198 C C . HIS A 1 156 ? -6.799 7.238 1.067 1.00 89.50 156 HIS A C 1
ATOM 1200 O O . HIS A 1 156 ? -8.022 7.085 1.083 1.00 89.50 156 HIS A O 1
ATOM 1206 N N . ALA A 1 157 ? -6.039 7.013 2.138 1.00 93.12 157 ALA A N 1
ATOM 1207 C CA . ALA A 1 157 ? -6.608 6.703 3.442 1.00 93.12 157 ALA A CA 1
ATOM 1208 C C . ALA A 1 157 ? -7.298 7.917 4.092 1.00 93.12 157 ALA A C 1
ATOM 1210 O O . ALA A 1 157 ? -8.046 7.740 5.049 1.00 93.12 157 ALA A O 1
ATOM 1211 N N . GLY A 1 158 ? -7.047 9.140 3.605 1.00 94.94 158 GLY A N 1
ATOM 1212 C CA . GLY A 1 158 ? -7.581 10.369 4.197 1.00 94.94 158 GLY A CA 1
ATOM 1213 C C . GLY A 1 158 ? -7.035 10.655 5.600 1.00 94.94 158 GLY A C 1
ATOM 1214 O O . GLY A 1 158 ? -7.677 11.350 6.383 1.00 94.94 158 GLY A O 1
ATOM 1215 N N . LEU A 1 159 ? -5.868 10.101 5.948 1.00 95.56 159 LEU A N 1
ATOM 1216 C CA . LEU A 1 159 ? -5.282 10.223 7.284 1.00 95.56 159 LEU A CA 1
ATOM 1217 C C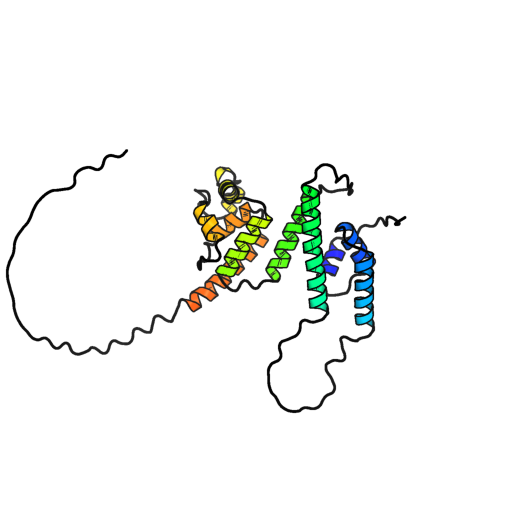 . LEU A 1 159 ? -4.129 11.232 7.298 1.00 95.56 159 LEU A C 1
ATOM 1219 O O . LEU A 1 159 ? -3.214 11.199 6.473 1.00 95.56 159 LEU A O 1
ATOM 1223 N N . SER A 1 160 ? -4.121 12.117 8.291 1.00 97.62 160 SER A N 1
ATOM 1224 C CA . SER A 1 160 ? -2.965 12.964 8.599 1.00 97.62 160 SER A CA 1
ATOM 1225 C C . SER A 1 160 ? -1.815 12.145 9.200 1.00 97.62 160 SER A C 1
ATOM 1227 O O . SER A 1 160 ? -2.022 11.096 9.811 1.00 97.62 160 SER A O 1
ATOM 1229 N N . LEU A 1 161 ? -0.580 12.650 9.097 1.00 98.12 161 LEU A N 1
ATOM 1230 C CA . LEU A 1 161 ? 0.589 11.983 9.694 1.00 98.12 161 LEU A CA 1
ATOM 1231 C C . LEU A 1 161 ? 0.459 11.850 11.224 1.00 98.12 161 LEU A C 1
ATOM 1233 O O . LEU A 1 161 ? 0.903 10.859 11.796 1.00 98.12 161 LEU A O 1
ATOM 1237 N N . LEU A 1 162 ? -0.193 12.816 11.884 1.00 97.88 162 LEU A N 1
ATOM 1238 C CA . LEU A 1 162 ? -0.465 12.765 13.321 1.00 97.88 162 LEU A CA 1
ATOM 1239 C C . LEU A 1 162 ? -1.467 11.656 13.675 1.00 97.88 162 LEU A C 1
ATOM 1241 O O . LEU A 1 162 ? -1.267 10.949 14.659 1.00 97.88 162 LEU A O 1
ATOM 1245 N N . GLN A 1 163 ? -2.521 11.473 12.873 1.00 97.31 163 GLN A N 1
ATOM 1246 C CA . GLN A 1 163 ? -3.475 10.374 13.064 1.00 97.31 163 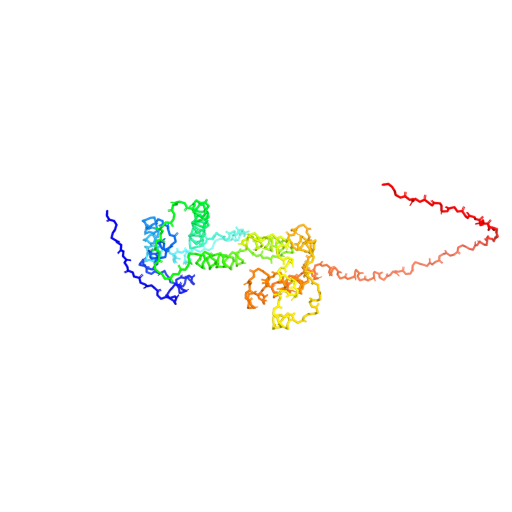GLN A CA 1
ATOM 1247 C C . GLN A 1 163 ? -2.803 9.014 12.880 1.00 97.31 163 GLN A C 1
ATOM 1249 O O . GLN A 1 163 ? -2.987 8.139 13.721 1.00 97.31 163 GLN A O 1
ATOM 1254 N N . ILE A 1 164 ? -1.972 8.862 11.844 1.00 97.31 164 ILE A N 1
ATOM 1255 C CA . ILE A 1 164 ? -1.201 7.632 11.616 1.00 97.31 164 ILE A CA 1
ATOM 1256 C C . ILE A 1 164 ? -0.278 7.363 12.809 1.00 97.31 164 ILE A C 1
ATOM 1258 O O . ILE A 1 164 ? -0.279 6.264 13.353 1.00 97.31 164 ILE A O 1
ATOM 1262 N N . SER A 1 165 ? 0.460 8.374 13.279 1.00 97.00 165 SER A N 1
ATOM 1263 C CA . SER A 1 165 ? 1.318 8.257 14.465 1.00 97.00 165 SER A CA 1
ATOM 1264 C C . SER A 1 165 ? 0.536 7.760 15.690 1.00 97.00 165 SER A C 1
ATOM 1266 O O . SER A 1 165 ? 0.932 6.764 16.297 1.00 97.00 165 SER A O 1
ATOM 1268 N N . ARG A 1 166 ? -0.627 8.360 15.986 1.00 96.44 166 ARG A N 1
ATOM 1269 C CA . ARG A 1 166 ? -1.518 7.935 17.084 1.00 96.44 166 ARG A CA 1
ATOM 1270 C C . ARG A 1 166 ? -2.033 6.505 16.914 1.00 96.44 166 ARG A C 1
ATOM 1272 O O . ARG A 1 166 ? -2.046 5.749 17.876 1.00 96.44 166 ARG A O 1
ATOM 1279 N N . GLN A 1 167 ? -2.415 6.104 15.702 1.00 95.75 167 GLN A N 1
ATOM 1280 C CA . GLN A 1 167 ? -2.874 4.737 15.419 1.00 95.75 167 GLN A CA 1
ATOM 1281 C C . GLN A 1 167 ? -1.763 3.692 15.558 1.00 95.75 167 GLN A C 1
ATOM 1283 O O . GLN A 1 167 ? -2.043 2.525 15.818 1.00 95.75 167 GLN A O 1
ATOM 1288 N N . THR A 1 168 ? -0.500 4.099 15.404 1.00 95.31 168 THR A N 1
ATOM 1289 C CA . THR A 1 168 ? 0.644 3.217 15.659 1.00 95.31 168 THR A CA 1
ATOM 1290 C C . THR A 1 168 ? 1.024 3.127 17.133 1.00 95.31 168 THR A C 1
ATOM 1292 O O . THR A 1 168 ? 1.918 2.343 17.454 1.00 95.31 168 THR A O 1
ATOM 1295 N N . ASP A 1 169 ? 0.413 3.909 18.028 1.00 94.94 169 ASP A N 1
ATOM 1296 C C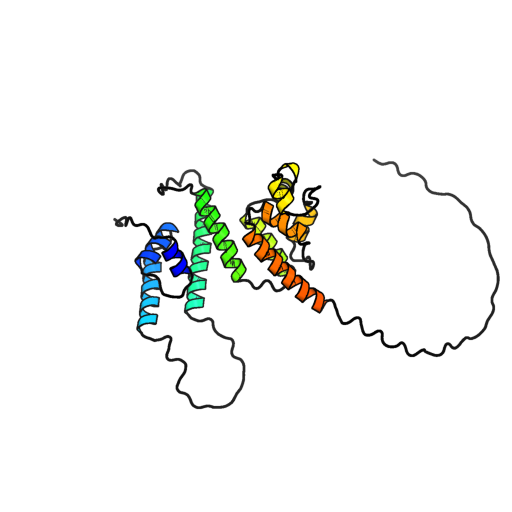A . ASP A 1 169 ? 0.706 3.837 19.458 1.00 94.94 169 ASP A CA 1
ATOM 1297 C C . ASP A 1 169 ? 0.345 2.441 19.989 1.00 94.94 169 ASP A C 1
ATOM 1299 O O . ASP A 1 169 ? -0.805 2.007 19.837 1.00 94.94 169 ASP A O 1
ATOM 1303 N N . PRO A 1 170 ? 1.293 1.719 20.617 1.00 91.06 170 PRO A N 1
ATOM 1304 C CA . PRO A 1 170 ? 1.022 0.399 21.173 1.00 91.06 170 PRO A CA 1
ATOM 1305 C C . PRO A 1 170 ? -0.202 0.402 22.086 1.00 91.06 170 PRO A C 1
ATOM 1307 O O . PRO A 1 170 ? -0.947 -0.575 22.069 1.00 91.06 170 PRO A O 1
ATOM 1310 N N . SER A 1 171 ? -0.453 1.479 22.834 1.00 92.81 171 SER A N 1
ATOM 1311 C CA . SER A 1 171 ? -1.568 1.624 23.779 1.00 92.81 171 SER A CA 1
ATOM 1312 C C . SER A 1 171 ? -2.933 1.414 23.121 1.00 92.81 171 SER A C 1
ATOM 1314 O O . SER A 1 171 ? -3.841 0.893 23.764 1.00 92.81 171 SER A O 1
ATOM 1316 N N . HIS A 1 172 ? -3.053 1.725 21.827 1.00 88.88 172 HIS A N 1
ATOM 1317 C CA . HIS A 1 172 ? -4.266 1.523 21.033 1.00 88.88 172 HIS A CA 1
ATOM 1318 C C . HIS A 1 172 ? -4.292 0.187 20.267 1.00 88.88 172 HIS A C 1
ATOM 1320 O O . HIS A 1 172 ? -5.316 -0.168 19.686 1.00 88.88 172 HIS A O 1
ATOM 1326 N N . MET A 1 173 ? -3.200 -0.584 20.274 1.00 90.00 173 MET A N 1
ATOM 1327 C CA . MET A 1 173 ? -3.105 -1.877 19.589 1.00 90.00 173 MET A CA 1
ATOM 1328 C C . MET A 1 173 ? -3.445 -3.043 20.522 1.00 90.00 173 MET A C 1
ATOM 1330 O O . MET A 1 173 ? -2.984 -3.107 21.666 1.00 90.00 173 MET A O 1
ATOM 1334 N N . SER A 1 174 ? -4.191 -4.024 20.006 1.00 90.00 174 SER A N 1
ATOM 1335 C CA . SER A 1 174 ? -4.468 -5.269 20.731 1.00 90.00 174 SER A CA 1
ATOM 1336 C C . SER A 1 174 ? -3.175 -6.048 21.011 1.00 90.00 174 SER A C 1
ATOM 1338 O O . SER A 1 174 ? -2.218 -5.983 20.238 1.00 90.00 174 SER A O 1
ATOM 1340 N N . LYS A 1 175 ? -3.140 -6.838 22.097 1.00 88.94 175 LYS A N 1
ATOM 1341 C CA . LYS A 1 175 ? -1.980 -7.697 22.419 1.00 88.94 175 LYS A CA 1
ATOM 1342 C C . LYS A 1 175 ? -1.589 -8.603 21.244 1.00 88.94 175 LYS A C 1
ATOM 1344 O O . LYS A 1 175 ? -0.404 -8.748 20.970 1.00 88.94 175 LYS A O 1
ATOM 1349 N N . LYS A 1 176 ? -2.583 -9.139 20.524 1.00 89.19 176 LYS A N 1
ATOM 1350 C CA . LYS A 1 176 ? -2.374 -9.949 19.318 1.00 89.19 176 LYS A CA 1
ATOM 1351 C C . LYS A 1 176 ? -1.701 -9.143 18.207 1.00 89.19 176 LYS A C 1
ATOM 1353 O O . LYS A 1 176 ? -0.692 -9.586 17.685 1.00 89.19 176 LYS A O 1
ATOM 1358 N N . ALA A 1 177 ? -2.190 -7.936 17.910 1.00 85.81 177 ALA A N 1
ATOM 1359 C CA . ALA A 1 177 ? -1.569 -7.078 16.902 1.00 85.81 177 ALA A CA 1
ATOM 1360 C C . ALA A 1 177 ? -0.118 -6.724 17.269 1.00 85.81 177 ALA A C 1
ATOM 1362 O O . ALA A 1 177 ? 0.751 -6.744 16.407 1.00 85.81 177 ALA A O 1
ATOM 1363 N N . ARG A 1 178 ? 0.177 -6.470 18.553 1.00 88.69 178 ARG A N 1
ATOM 1364 C CA . ARG A 1 178 ? 1.560 -6.247 19.018 1.00 88.69 178 ARG A CA 1
ATOM 1365 C C . ARG A 1 178 ? 2.446 -7.480 18.806 1.00 88.69 178 ARG A C 1
ATOM 1367 O O . ARG A 1 178 ? 3.587 -7.330 18.387 1.00 88.69 178 ARG A O 1
ATOM 1374 N N . GLN A 1 179 ? 1.920 -8.675 19.079 1.00 89.06 179 GLN A N 1
ATOM 1375 C CA . GLN A 1 179 ? 2.637 -9.936 18.883 1.00 89.06 179 GLN A CA 1
ATOM 1376 C C . GLN A 1 179 ? 2.884 -10.229 17.396 1.00 89.06 179 GLN A C 1
ATOM 1378 O O . GLN A 1 179 ? 4.001 -10.583 17.029 1.00 89.06 179 GLN A O 1
ATOM 1383 N N . ASP A 1 180 ? 1.880 -10.010 16.544 1.00 86.56 180 ASP A N 1
ATOM 1384 C CA . ASP A 1 180 ? 1.969 -10.217 15.093 1.00 86.56 180 ASP A CA 1
ATOM 1385 C C . ASP A 1 180 ? 2.995 -9.275 14.435 1.00 86.56 180 ASP A C 1
ATOM 1387 O O . ASP A 1 180 ? 3.612 -9.633 13.435 1.00 86.56 180 ASP A O 1
ATOM 1391 N N . LEU A 1 181 ? 3.213 -8.082 15.005 1.00 84.94 181 LEU A N 1
ATOM 1392 C CA . LEU A 1 181 ? 4.227 -7.129 14.540 1.00 84.94 181 LEU A CA 1
ATOM 1393 C C . LEU A 1 181 ? 5.668 -7.521 14.915 1.00 84.94 181 LEU A C 1
ATOM 1395 O O . LEU A 1 181 ? 6.602 -6.912 14.397 1.00 84.94 181 LEU A O 1
ATOM 1399 N N . GLY A 1 182 ? 5.874 -8.499 15.805 1.00 76.56 182 GLY A N 1
ATOM 1400 C CA . GLY A 1 182 ? 7.190 -9.093 16.084 1.00 76.56 182 GLY A CA 1
ATOM 1401 C C . GLY A 1 182 ? 8.282 -8.137 16.587 1.00 76.56 182 GLY A C 1
ATOM 1402 O O . GLY A 1 182 ? 9.462 -8.473 16.512 1.00 76.56 182 GLY A O 1
ATOM 1403 N N . LEU A 1 183 ? 7.926 -6.946 17.076 1.00 67.19 183 LEU A N 1
ATOM 1404 C CA . LEU A 1 183 ? 8.867 -5.895 17.469 1.00 67.19 183 LEU A CA 1
ATOM 1405 C C . LEU A 1 183 ? 8.523 -5.328 18.841 1.00 67.19 183 LEU A C 1
ATOM 1407 O O . LEU A 1 183 ? 7.365 -5.307 19.247 1.00 67.19 183 LEU A O 1
ATOM 1411 N N . ASP A 1 184 ? 9.541 -4.821 19.532 1.00 73.00 184 ASP A N 1
ATOM 1412 C CA . ASP A 1 184 ? 9.385 -4.028 20.748 1.00 73.00 184 ASP A CA 1
ATOM 1413 C C . ASP A 1 184 ? 8.726 -2.685 20.384 1.00 73.00 184 ASP A C 1
ATOM 1415 O O . ASP A 1 184 ? 9.380 -1.683 20.082 1.00 73.00 184 ASP A O 1
ATOM 1419 N N . VAL A 1 185 ? 7.391 -2.692 20.295 1.00 77.06 185 VAL A N 1
ATOM 1420 C CA . VAL A 1 185 ? 6.562 -1.561 19.851 1.00 77.06 185 VAL A CA 1
ATOM 1421 C C . VAL A 1 185 ? 6.444 -0.500 20.949 1.00 77.06 185 VAL A C 1
ATOM 1423 O O . VAL A 1 185 ? 5.388 0.090 21.120 1.00 77.06 185 VAL A O 1
ATOM 1426 N N . SER A 1 186 ? 7.495 -0.247 21.727 1.00 85.56 186 SER A N 1
ATOM 1427 C CA . SER A 1 186 ? 7.425 0.597 22.927 1.00 85.56 186 SER A CA 1
ATOM 1428 C C . SER A 1 186 ? 7.017 2.049 22.651 1.00 85.56 186 SER A C 1
ATOM 1430 O O . SER A 1 186 ? 6.547 2.729 23.560 1.00 85.56 186 SER A O 1
ATOM 1432 N N . LYS A 1 187 ? 7.168 2.539 21.412 1.00 92.62 187 LYS A N 1
ATOM 1433 C CA . LYS A 1 187 ? 6.872 3.934 21.043 1.00 92.62 187 LYS A CA 1
ATOM 1434 C C . LYS A 1 187 ? 6.088 4.040 19.732 1.00 92.62 187 LYS A C 1
ATOM 1436 O O . LYS A 1 187 ? 6.385 3.267 18.812 1.00 92.62 187 LYS A O 1
ATOM 1441 N N . PRO A 1 188 ? 5.132 4.984 19.596 1.00 95.69 188 PRO A N 1
ATOM 1442 C CA . PRO A 1 188 ? 4.498 5.317 18.314 1.00 95.69 188 PRO A CA 1
ATOM 1443 C C . PRO A 1 188 ? 5.543 5.746 17.273 1.00 95.69 188 PRO A C 1
ATOM 1445 O O . PRO A 1 188 ? 6.638 6.188 17.625 1.00 95.69 188 PRO A O 1
ATOM 1448 N N . ILE A 1 189 ? 5.224 5.623 15.981 1.00 96.31 189 ILE A N 1
ATOM 1449 C CA . ILE A 1 189 ? 6.099 6.169 14.935 1.00 96.31 189 ILE A CA 1
ATOM 1450 C C . ILE A 1 189 ? 6.070 7.696 15.039 1.00 96.31 189 ILE A C 1
ATOM 1452 O O . ILE A 1 189 ? 4.997 8.298 15.012 1.00 96.31 189 ILE A O 1
ATOM 1456 N N . ALA A 1 190 ? 7.237 8.333 15.136 1.00 96.81 190 ALA A N 1
ATOM 1457 C CA . ALA A 1 190 ? 7.331 9.789 15.162 1.00 96.81 190 ALA A CA 1
ATOM 1458 C C . ALA A 1 190 ? 6.812 10.411 13.852 1.00 96.81 190 ALA A C 1
ATOM 1460 O O . ALA A 1 190 ? 7.041 9.882 12.762 1.00 96.81 190 ALA A O 1
ATOM 1461 N N . VAL A 1 191 ? 6.158 11.573 13.946 1.00 97.94 191 VAL A N 1
ATOM 1462 C CA . VAL A 1 191 ? 5.624 12.297 12.776 1.00 97.94 191 VAL A CA 1
ATOM 1463 C C . VAL A 1 191 ? 6.733 12.668 11.784 1.00 97.94 191 VAL A C 1
ATOM 1465 O O . VAL A 1 191 ? 6.515 12.584 10.579 1.00 97.94 191 VAL A O 1
ATOM 1468 N N . SER A 1 192 ? 7.937 12.994 12.265 1.00 97.12 192 SER A N 1
ATOM 1469 C CA . SER A 1 192 ? 9.111 13.235 11.415 1.00 97.12 192 SER A CA 1
ATOM 1470 C C . SER A 1 192 ? 9.481 12.004 10.585 1.00 97.12 192 SER A C 1
ATOM 1472 O O . SER A 1 192 ? 9.628 12.111 9.375 1.00 97.12 192 SER A O 1
ATOM 1474 N N . THR A 1 193 ? 9.511 10.813 11.189 1.00 97.25 193 THR A N 1
ATOM 1475 C CA . THR A 1 193 ? 9.770 9.550 10.474 1.00 97.25 193 THR A CA 1
ATOM 1476 C C . THR A 1 193 ? 8.692 9.235 9.432 1.00 97.25 193 THR A C 1
ATOM 1478 O O . THR A 1 193 ? 8.993 8.679 8.379 1.00 97.25 193 THR A O 1
ATOM 1481 N N . LEU A 1 194 ? 7.431 9.585 9.699 1.00 97.75 194 LEU A N 1
ATOM 1482 C CA . LEU A 1 194 ? 6.351 9.444 8.717 1.00 97.75 194 LEU A CA 1
ATOM 1483 C C . LEU A 1 194 ? 6.473 10.458 7.570 1.00 97.75 194 LEU A C 1
ATOM 1485 O O . LEU A 1 194 ? 6.185 10.123 6.423 1.00 97.75 194 LEU A O 1
ATOM 1489 N N . SER A 1 195 ? 6.910 11.683 7.873 1.00 97.69 195 SER A N 1
ATOM 1490 C CA . SER A 1 195 ? 7.213 12.706 6.867 1.00 97.69 195 SER A CA 1
ATOM 1491 C C . SER A 1 195 ? 8.353 12.253 5.955 1.00 97.69 195 SER A C 1
ATOM 1493 O O . SER A 1 195 ? 8.241 12.352 4.737 1.00 97.69 195 SER A O 1
ATOM 1495 N N . ASP A 1 196 ? 9.407 11.693 6.545 1.00 96.94 196 ASP A N 1
ATOM 1496 C CA . ASP A 1 196 ? 10.555 11.103 5.858 1.00 96.94 196 ASP A CA 1
ATOM 1497 C C . ASP A 1 196 ? 10.130 9.970 4.912 1.00 96.94 196 ASP A C 1
ATOM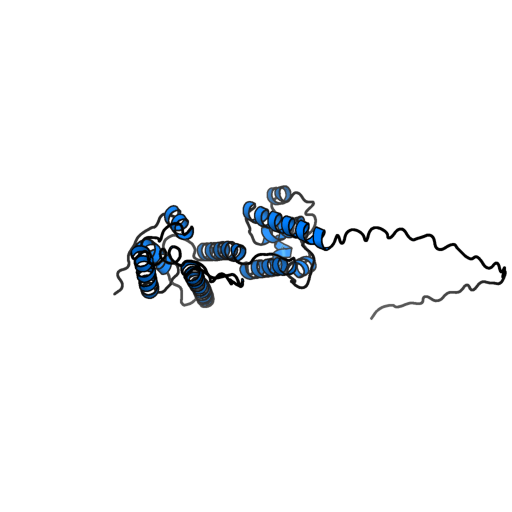 1499 O O . ASP A 1 196 ? 10.454 9.982 3.725 1.00 96.94 196 ASP A O 1
ATOM 1503 N N . LEU A 1 197 ? 9.309 9.040 5.413 1.00 96.50 197 LEU A N 1
ATOM 1504 C CA . LEU A 1 197 ? 8.745 7.920 4.651 1.00 96.50 197 LEU A CA 1
ATOM 1505 C C . LEU A 1 197 ? 7.965 8.365 3.400 1.00 96.50 197 LEU A C 1
ATOM 1507 O O . LEU A 1 197 ? 7.999 7.674 2.384 1.00 96.50 197 LEU A O 1
ATOM 1511 N N . CYS A 1 198 ? 7.243 9.485 3.483 1.00 97.12 198 CYS A N 1
ATOM 1512 C CA . CYS A 1 198 ? 6.396 10.000 2.403 1.00 97.12 198 CYS A CA 1
ATOM 1513 C C . CYS A 1 198 ? 7.109 11.030 1.509 1.00 97.12 198 CYS A C 1
ATOM 1515 O O . CYS A 1 198 ? 6.472 11.626 0.638 1.00 97.12 198 CYS A O 1
ATOM 1517 N N . ASN A 1 199 ? 8.400 11.293 1.732 1.00 96.88 199 ASN A N 1
ATOM 1518 C CA . ASN A 1 199 ? 9.146 12.295 0.985 1.00 96.88 199 ASN A CA 1
ATOM 1519 C C . ASN A 1 199 ? 9.929 11.640 -0.172 1.00 96.88 199 ASN A C 1
ATOM 1521 O O . ASN A 1 199 ? 10.932 10.973 0.079 1.00 96.88 199 ASN A O 1
ATOM 1525 N N . PRO A 1 200 ? 9.550 11.864 -1.446 1.00 95.50 200 PRO A N 1
ATOM 1526 C CA . PRO A 1 200 ? 10.221 11.251 -2.597 1.00 95.50 200 PRO A CA 1
ATOM 1527 C C . PRO A 1 200 ? 11.669 11.721 -2.782 1.00 95.50 200 PRO A C 1
ATOM 1529 O O . PRO A 1 200 ? 12.451 11.054 -3.457 1.00 95.50 200 PRO A O 1
ATOM 1532 N N . HIS A 1 201 ? 12.053 12.847 -2.174 1.00 96.12 201 HIS A N 1
ATOM 1533 C CA . HIS A 1 201 ? 13.435 13.324 -2.191 1.00 96.12 201 HIS A CA 1
ATOM 1534 C C . HIS A 1 201 ? 14.339 12.535 -1.239 1.00 96.12 201 HIS A C 1
ATOM 1536 O O . HIS A 1 201 ? 15.564 12.602 -1.360 1.00 96.12 201 HIS A O 1
ATOM 1542 N N . GLN A 1 202 ? 13.768 11.761 -0.312 1.00 90.38 202 GLN A N 1
ATOM 1543 C CA . GLN A 1 202 ? 14.553 10.863 0.517 1.00 90.38 202 GLN A CA 1
ATOM 1544 C C . GLN A 1 202 ? 14.905 9.598 -0.262 1.00 90.38 202 GLN A C 1
ATOM 1546 O O . GLN A 1 202 ? 14.085 8.722 -0.508 1.00 90.38 202 GLN A O 1
ATOM 1551 N N . GLY A 1 203 ? 16.182 9.471 -0.622 1.00 88.69 203 GLY A N 1
ATOM 1552 C CA . GLY A 1 203 ? 16.719 8.291 -1.307 1.00 88.69 203 GLY A CA 1
ATOM 1553 C C . GLY A 1 203 ? 16.838 7.039 -0.428 1.00 88.69 203 GLY A C 1
ATOM 1554 O O . GLY A 1 203 ? 17.523 6.093 -0.818 1.00 88.69 203 GLY A O 1
ATOM 1555 N N . ARG A 1 204 ? 16.233 7.023 0.766 1.00 92.88 204 ARG A N 1
ATOM 1556 C CA . ARG A 1 204 ? 16.371 5.944 1.746 1.00 92.88 204 ARG A CA 1
ATOM 1557 C C . ARG A 1 204 ? 15.082 5.136 1.832 1.00 92.88 204 ARG A C 1
ATOM 1559 O O . ARG A 1 204 ? 14.009 5.681 2.049 1.00 92.88 204 ARG A O 1
ATOM 1566 N N . LEU A 1 205 ? 15.208 3.815 1.730 1.00 96.12 205 LEU A N 1
ATOM 1567 C CA . LEU A 1 205 ? 14.091 2.913 1.997 1.00 96.12 205 LEU A CA 1
ATOM 1568 C C . LEU A 1 205 ? 13.798 2.864 3.503 1.00 96.12 205 LEU A C 1
ATOM 1570 O O . LEU A 1 205 ? 14.737 2.806 4.308 1.00 96.12 205 LEU A O 1
ATOM 1574 N N . PRO A 1 206 ? 12.519 2.823 3.905 1.00 96.44 206 PRO A N 1
ATOM 1575 C CA . PRO A 1 206 ? 12.165 2.698 5.310 1.00 96.44 206 PRO A CA 1
ATOM 1576 C C . PRO A 1 206 ? 12.627 1.361 5.889 1.00 96.44 206 PRO A C 1
ATOM 1578 O O . PRO A 1 206 ? 12.873 0.388 5.167 1.00 96.44 206 PRO A O 1
ATOM 1581 N N . ASN A 1 207 ? 12.724 1.285 7.215 1.00 95.38 207 ASN A N 1
ATOM 1582 C CA . ASN A 1 207 ? 12.891 0.006 7.898 1.00 95.38 207 ASN A CA 1
ATOM 1583 C C . ASN A 1 207 ? 11.624 -0.859 7.709 1.00 95.38 207 ASN A C 1
ATOM 1585 O O . ASN A 1 207 ? 10.517 -0.324 7.665 1.00 95.38 207 ASN A O 1
ATOM 1589 N N . ALA A 1 208 ? 11.785 -2.183 7.633 1.00 95.19 208 ALA A N 1
ATOM 1590 C CA . ALA A 1 208 ? 10.689 -3.149 7.552 1.00 95.19 208 ALA A CA 1
ATOM 1591 C C . ALA A 1 208 ? 9.672 -2.945 8.688 1.00 95.19 208 ALA A C 1
ATOM 1593 O O . ALA A 1 208 ? 8.475 -2.871 8.432 1.00 95.19 208 ALA A O 1
ATOM 1594 N N . ALA A 1 209 ? 10.162 -2.736 9.914 1.00 94.25 209 ALA A N 1
ATOM 1595 C CA . ALA A 1 209 ? 9.359 -2.410 11.094 1.00 94.25 209 ALA A CA 1
ATOM 1596 C C . ALA A 1 209 ? 8.455 -1.178 10.895 1.00 94.25 209 ALA A C 1
ATOM 1598 O O . ALA A 1 209 ? 7.262 -1.197 11.192 1.00 94.25 209 ALA A O 1
ATOM 1599 N N . THR A 1 210 ? 9.043 -0.090 10.390 1.00 95.75 210 THR A N 1
ATOM 1600 C CA . THR A 1 210 ? 8.354 1.186 10.161 1.00 95.75 210 THR A CA 1
ATOM 1601 C C . THR A 1 210 ? 7.296 1.041 9.075 1.00 95.75 210 THR A C 1
ATOM 1603 O O . THR A 1 210 ? 6.176 1.511 9.254 1.00 95.75 210 THR A O 1
ATOM 1606 N N . LEU A 1 211 ? 7.638 0.355 7.980 1.00 96.44 211 LEU A N 1
ATOM 1607 C CA . LEU A 1 211 ? 6.718 0.083 6.880 1.00 96.44 211 LEU A CA 1
ATOM 1608 C C . LEU A 1 211 ? 5.517 -0.748 7.348 1.00 96.44 211 LEU A C 1
ATOM 1610 O O . LEU A 1 211 ? 4.380 -0.407 7.037 1.00 96.44 211 LEU A O 1
ATOM 1614 N N . ASP A 1 212 ? 5.752 -1.804 8.128 1.00 95.06 212 ASP A N 1
ATOM 1615 C CA . ASP A 1 212 ? 4.679 -2.703 8.557 1.00 95.06 212 ASP A CA 1
ATOM 1616 C C . ASP A 1 212 ? 3.658 -2.010 9.466 1.00 95.06 212 ASP A C 1
ATOM 1618 O O . ASP A 1 212 ? 2.446 -2.162 9.293 1.00 95.06 212 ASP A O 1
ATOM 1622 N N . ARG A 1 213 ? 4.155 -1.194 10.404 1.00 95.12 213 ARG A N 1
ATOM 1623 C CA . ARG A 1 213 ? 3.327 -0.391 11.309 1.00 95.12 213 ARG A CA 1
ATOM 1624 C C . ARG A 1 213 ? 2.565 0.706 10.570 1.00 95.12 213 ARG A C 1
ATOM 1626 O O . ARG A 1 213 ? 1.396 0.925 10.869 1.00 95.12 213 ARG A O 1
ATOM 1633 N N . PHE A 1 214 ? 3.204 1.364 9.602 1.00 96.75 214 PHE A N 1
ATOM 1634 C CA . PHE A 1 214 ? 2.547 2.351 8.746 1.00 96.75 214 PHE A CA 1
ATOM 1635 C C . PHE A 1 214 ? 1.373 1.725 7.987 1.00 96.75 214 PHE A C 1
ATOM 1637 O O . PHE A 1 214 ? 0.249 2.204 8.096 1.00 96.75 214 PHE A O 1
ATOM 1644 N N . LEU A 1 215 ? 1.600 0.607 7.295 1.00 96.12 215 LEU A N 1
ATOM 1645 C CA . LEU A 1 215 ? 0.552 -0.069 6.530 1.00 96.12 215 LEU A CA 1
ATOM 1646 C C . LEU A 1 215 ? -0.560 -0.630 7.427 1.00 96.12 215 LEU A C 1
ATOM 1648 O O . LEU A 1 215 ? -1.728 -0.584 7.050 1.00 96.12 215 LEU A O 1
ATOM 1652 N N . HIS A 1 216 ? -0.222 -1.115 8.626 1.00 94.62 216 HIS A N 1
ATOM 1653 C CA . HIS A 1 216 ? -1.220 -1.528 9.614 1.00 94.62 216 HIS A CA 1
ATOM 1654 C C . HIS A 1 216 ? -2.117 -0.359 10.039 1.00 94.62 216 HIS A C 1
ATOM 1656 O O . HIS A 1 216 ? -3.331 -0.523 10.115 1.00 94.62 216 HIS A O 1
ATOM 1662 N N . ALA A 1 217 ? -1.541 0.818 10.308 1.00 95.75 217 ALA A N 1
ATOM 1663 C CA . ALA A 1 217 ? -2.316 2.012 10.652 1.00 95.75 217 ALA A CA 1
ATOM 1664 C C . ALA A 1 217 ? -3.262 2.424 9.512 1.00 95.75 217 ALA A C 1
ATOM 1666 O O . ALA A 1 217 ? -4.401 2.796 9.758 1.00 95.75 217 ALA A O 1
ATOM 1667 N N . LEU A 1 218 ? -2.838 2.247 8.258 1.00 95.62 218 LEU A N 1
ATOM 1668 C CA . LEU A 1 218 ? -3.693 2.466 7.088 1.00 95.62 218 LEU A CA 1
ATOM 1669 C C . LEU A 1 218 ? -4.765 1.372 6.869 1.00 95.62 218 LEU A C 1
ATOM 1671 O O . LEU A 1 218 ? -5.541 1.473 5.923 1.00 95.62 218 LEU A O 1
ATOM 1675 N N . GLY A 1 219 ? -4.814 0.327 7.704 1.00 93.69 219 GLY A N 1
ATOM 1676 C CA . GLY A 1 219 ? -5.816 -0.742 7.624 1.00 93.69 219 GLY A CA 1
ATOM 1677 C C . GLY A 1 219 ? -5.506 -1.855 6.617 1.00 93.69 219 GLY A C 1
ATOM 1678 O O . GLY A 1 219 ? -6.396 -2.636 6.288 1.00 93.69 219 GLY A O 1
ATOM 1679 N N . TYR A 1 220 ? -4.267 -1.960 6.125 1.00 93.25 220 TYR A N 1
ATOM 1680 C CA . TYR A 1 220 ? -3.891 -3.022 5.186 1.00 93.25 220 TYR A CA 1
ATOM 1681 C C . TYR A 1 220 ? -3.858 -4.395 5.862 1.00 93.25 220 TYR A C 1
ATOM 1683 O O . TYR A 1 220 ? -3.339 -4.565 6.971 1.00 93.25 220 TYR A O 1
ATOM 1691 N N . SER A 1 221 ? -4.342 -5.410 5.146 1.00 91.31 221 SER A N 1
ATOM 1692 C CA . SER A 1 221 ? -4.313 -6.795 5.613 1.00 91.31 221 SER A CA 1
ATOM 1693 C C . SER A 1 221 ? -2.881 -7.335 5.708 1.00 91.31 221 SER A C 1
ATOM 1695 O O . SER A 1 221 ? -1.973 -6.890 5.006 1.00 91.31 221 SER A O 1
ATOM 1697 N N . ALA A 1 222 ? -2.659 -8.357 6.542 1.00 90.12 222 ALA A N 1
ATOM 1698 C CA . ALA A 1 222 ? -1.342 -8.993 6.685 1.00 90.12 222 ALA A CA 1
ATOM 1699 C C . ALA A 1 222 ? -0.749 -9.466 5.341 1.00 90.12 222 ALA A C 1
ATOM 1701 O O . ALA A 1 222 ? 0.442 -9.293 5.095 1.00 90.12 222 ALA A O 1
ATOM 1702 N N . LYS A 1 223 ? -1.588 -9.992 4.440 1.00 88.56 223 LYS A N 1
ATOM 1703 C CA . LYS A 1 223 ? -1.170 -10.449 3.108 1.00 88.56 223 LYS A CA 1
ATOM 1704 C C . LYS A 1 223 ? -0.705 -9.300 2.212 1.00 88.56 223 LYS A C 1
ATOM 1706 O O . LYS A 1 223 ? 0.264 -9.444 1.472 1.00 88.56 223 LYS A O 1
ATOM 1711 N N . GLU A 1 224 ? -1.394 -8.164 2.252 1.00 90.56 224 GLU A N 1
ATOM 1712 C CA . GLU A 1 224 ? -0.990 -6.986 1.480 1.00 90.56 224 GLU A CA 1
ATOM 1713 C C . GLU A 1 224 ? 0.306 -6.396 2.029 1.00 90.56 224 GLU A C 1
ATOM 1715 O O . GLU A 1 224 ? 1.213 -6.085 1.257 1.00 90.56 224 GLU A O 1
ATOM 1720 N N . ARG A 1 225 ? 0.428 -6.320 3.361 1.00 94.31 225 ARG A N 1
ATOM 1721 C CA . ARG A 1 225 ? 1.660 -5.893 4.036 1.00 94.31 225 ARG A CA 1
ATOM 1722 C C . ARG A 1 225 ? 2.853 -6.762 3.648 1.00 94.31 225 ARG A C 1
ATOM 1724 O O . ARG A 1 225 ? 3.913 -6.227 3.339 1.00 94.31 225 ARG A O 1
ATOM 1731 N N . GLU A 1 226 ? 2.676 -8.078 3.556 1.00 92.25 226 GLU A N 1
ATOM 1732 C CA . GLU A 1 226 ? 3.721 -8.984 3.070 1.00 92.25 226 GLU A CA 1
ATOM 1733 C C . GLU A 1 226 ? 4.156 -8.655 1.630 1.00 92.25 226 GLU A C 1
ATOM 1735 O O . GLU A 1 226 ? 5.352 -8.621 1.334 1.00 92.25 226 GLU A O 1
ATOM 1740 N N . GLY A 1 227 ? 3.209 -8.351 0.736 1.00 91.25 227 GLY A N 1
ATOM 1741 C CA . GLY A 1 227 ? 3.513 -7.914 -0.630 1.00 91.25 227 GLY A CA 1
ATOM 1742 C C . GLY A 1 227 ? 4.386 -6.654 -0.663 1.00 91.25 227 GLY A C 1
ATOM 1743 O O . GLY A 1 227 ? 5.369 -6.594 -1.402 1.00 91.25 227 GLY A O 1
ATOM 1744 N N . TRP A 1 228 ? 4.081 -5.687 0.200 1.00 95.06 228 TRP A N 1
ATOM 1745 C CA . TRP A 1 228 ? 4.876 -4.471 0.371 1.00 95.06 228 TRP A CA 1
ATOM 1746 C C . TRP A 1 228 ? 6.268 -4.721 0.950 1.00 95.06 228 TRP A C 1
ATOM 1748 O O . TRP A 1 228 ? 7.239 -4.116 0.493 1.00 95.06 228 TRP A O 1
ATOM 1758 N N . GLN A 1 229 ? 6.387 -5.627 1.923 1.00 96.00 229 GLN A N 1
ATOM 1759 C CA . GLN A 1 229 ? 7.679 -6.017 2.492 1.00 96.00 229 GLN A CA 1
ATOM 1760 C C . GLN A 1 229 ? 8.579 -6.675 1.447 1.00 96.00 229 GLN A C 1
ATOM 1762 O O . GLN A 1 229 ? 9.763 -6.345 1.374 1.00 96.00 229 GLN A O 1
ATOM 1767 N N . ARG A 1 230 ? 8.021 -7.553 0.602 1.00 95.19 230 ARG A N 1
ATOM 1768 C CA . ARG A 1 230 ? 8.754 -8.174 -0.511 1.00 95.19 230 ARG A CA 1
ATOM 1769 C C . ARG A 1 230 ? 9.240 -7.124 -1.506 1.00 95.19 230 ARG A C 1
ATOM 1771 O O . ARG A 1 230 ? 10.430 -7.082 -1.791 1.00 95.19 230 ARG A O 1
ATOM 1778 N N . LEU A 1 231 ? 8.364 -6.209 -1.928 1.00 95.00 231 LEU A N 1
ATOM 1779 C CA . LEU A 1 231 ? 8.737 -5.111 -2.827 1.00 95.00 231 LEU A CA 1
ATOM 1780 C C . LEU A 1 231 ? 9.874 -4.251 -2.247 1.00 95.00 231 LEU A C 1
ATOM 1782 O O . LEU A 1 231 ? 10.838 -3.922 -2.936 1.00 95.00 231 LEU A O 1
ATOM 1786 N N . ARG A 1 232 ? 9.789 -3.911 -0.956 1.00 96.19 232 ARG A N 1
ATOM 1787 C CA . ARG A 1 232 ? 10.830 -3.159 -0.244 1.00 96.19 232 ARG A CA 1
ATOM 1788 C C . ARG A 1 232 ? 12.144 -3.944 -0.147 1.00 96.19 232 ARG A C 1
ATOM 1790 O O . ARG A 1 232 ? 13.207 -3.345 -0.301 1.00 96.19 232 ARG A O 1
ATOM 1797 N N . ALA A 1 233 ? 12.095 -5.253 0.101 1.00 95.56 233 ALA A N 1
ATOM 1798 C CA . ALA A 1 233 ? 13.277 -6.115 0.128 1.00 95.56 233 ALA A CA 1
ATOM 1799 C C . ALA A 1 233 ? 13.946 -6.211 -1.254 1.00 95.56 233 ALA A C 1
ATOM 1801 O O . ALA A 1 233 ? 15.163 -6.051 -1.349 1.00 95.56 233 ALA A O 1
ATOM 1802 N N . ASP A 1 234 ? 13.162 -6.370 -2.320 1.00 94.00 234 ASP A N 1
ATOM 1803 C CA . ASP A 1 234 ? 13.661 -6.401 -3.698 1.00 94.00 234 ASP A CA 1
ATOM 1804 C C . ASP A 1 234 ? 14.361 -5.086 -4.065 1.00 94.00 234 ASP A C 1
ATOM 1806 O O . ASP A 1 234 ? 15.476 -5.091 -4.595 1.00 94.00 234 ASP A O 1
ATOM 1810 N N . LEU A 1 235 ? 13.752 -3.946 -3.720 1.00 94.69 235 LEU A N 1
ATOM 1811 C CA . LEU A 1 235 ? 14.365 -2.631 -3.904 1.00 94.69 235 LEU A CA 1
ATOM 1812 C C . LEU A 1 235 ? 15.649 -2.476 -3.090 1.00 94.69 235 LEU A C 1
ATOM 1814 O O . LEU A 1 235 ? 16.625 -1.934 -3.606 1.00 94.69 235 LEU A O 1
ATOM 1818 N N . ALA A 1 236 ? 15.677 -2.969 -1.850 1.00 94.50 236 ALA A N 1
ATOM 1819 C CA . ALA A 1 236 ? 16.872 -2.919 -1.016 1.00 94.50 236 ALA A CA 1
ATOM 1820 C C . ALA A 1 236 ? 18.028 -3.697 -1.658 1.00 94.50 236 ALA A C 1
ATOM 1822 O O . ALA A 1 236 ? 19.122 -3.154 -1.770 1.00 94.50 236 ALA A O 1
ATOM 1823 N N . VAL A 1 237 ? 17.780 -4.906 -2.175 1.00 94.00 237 VAL A N 1
ATOM 1824 C CA . VAL A 1 237 ? 18.794 -5.706 -2.889 1.00 94.00 237 VAL A CA 1
ATOM 1825 C C . VAL A 1 237 ? 19.276 -4.997 -4.158 1.00 94.00 237 VAL A C 1
ATOM 1827 O O . VAL A 1 237 ? 20.474 -4.974 -4.446 1.00 94.00 237 VAL A O 1
ATOM 1830 N N . GLN A 1 238 ? 18.365 -4.399 -4.928 1.00 91.62 238 GLN A N 1
ATOM 1831 C CA . GLN A 1 238 ? 18.729 -3.665 -6.143 1.00 91.62 238 GLN A CA 1
ATOM 1832 C C . GLN A 1 238 ? 19.563 -2.415 -5.850 1.00 91.62 238 GLN A C 1
ATOM 1834 O O . GLN A 1 238 ? 20.471 -2.100 -6.619 1.00 91.62 238 GLN A O 1
ATOM 1839 N N . TYR A 1 239 ? 19.255 -1.694 -4.772 1.00 87.88 239 TYR A N 1
ATOM 1840 C CA . TYR A 1 239 ? 19.944 -0.457 -4.409 1.00 87.88 239 TYR A CA 1
ATOM 1841 C C . TYR A 1 239 ? 21.273 -0.711 -3.708 1.00 87.88 239 TYR A C 1
ATOM 1843 O O . TYR A 1 239 ? 22.250 -0.030 -4.018 1.00 87.88 239 TYR A O 1
ATOM 1851 N N . ASP A 1 240 ? 21.349 -1.727 -2.853 1.00 85.38 240 ASP A N 1
ATOM 1852 C CA . ASP A 1 240 ? 22.598 -2.127 -2.211 1.00 85.38 240 ASP A CA 1
ATOM 1853 C C . ASP A 1 240 ? 23.657 -2.506 -3.259 1.00 85.38 240 ASP A C 1
ATOM 1855 O O . ASP A 1 240 ? 24.782 -2.018 -3.222 1.00 85.38 240 ASP A O 1
ATOM 1859 N N . ARG A 1 241 ? 23.263 -3.222 -4.324 1.00 73.00 241 ARG A N 1
ATOM 1860 C CA . ARG A 1 241 ? 24.144 -3.518 -5.472 1.00 73.00 241 ARG A CA 1
ATOM 1861 C C . ARG A 1 241 ? 24.657 -2.277 -6.209 1.00 73.00 241 ARG A C 1
ATOM 1863 O O . ARG A 1 241 ? 25.761 -2.313 -6.745 1.00 73.00 241 ARG A O 1
ATOM 1870 N N . ARG A 1 242 ? 23.876 -1.193 -6.272 1.00 65.81 242 ARG A N 1
ATOM 1871 C CA . ARG A 1 242 ? 24.289 0.057 -6.940 1.00 65.81 242 ARG A CA 1
ATOM 1872 C C . ARG A 1 242 ? 25.233 0.886 -6.066 1.00 65.81 242 ARG A C 1
ATOM 1874 O O . ARG A 1 242 ? 26.112 1.557 -6.602 1.00 65.81 242 ARG A O 1
ATOM 1881 N N . PHE A 1 243 ? 25.067 0.832 -4.742 1.00 62.56 243 PHE A N 1
ATOM 1882 C CA . PHE A 1 243 ? 25.910 1.558 -3.784 1.00 62.56 243 PHE A CA 1
ATOM 1883 C C . PHE A 1 243 ? 27.156 0.786 -3.356 1.00 62.56 243 PHE A C 1
ATOM 1885 O O . PHE A 1 243 ? 28.182 1.400 -3.054 1.00 62.56 243 PHE A O 1
ATOM 1892 N N . HIS A 1 244 ? 27.140 -0.542 -3.446 1.00 54.91 244 HIS A N 1
ATOM 1893 C CA . HIS A 1 244 ? 28.342 -1.359 -3.521 1.00 54.91 244 HIS A CA 1
ATOM 1894 C C . HIS A 1 244 ? 28.989 -1.210 -4.900 1.00 54.91 244 HIS A C 1
ATOM 1896 O O . HIS A 1 244 ? 29.154 -2.156 -5.665 1.00 54.91 244 HIS A O 1
ATOM 1902 N N . ARG A 1 245 ? 29.462 0.013 -5.174 1.00 49.53 245 ARG A N 1
ATOM 1903 C CA . ARG A 1 245 ? 30.664 0.204 -5.980 1.00 49.53 245 ARG A CA 1
ATOM 1904 C C . ARG A 1 245 ? 31.692 -0.743 -5.351 1.00 49.53 245 ARG A C 1
ATOM 1906 O O . ARG A 1 245 ? 31.991 -0.530 -4.173 1.00 49.53 245 ARG A O 1
ATOM 1913 N N . PRO A 1 246 ? 32.152 -1.804 -6.048 1.00 53.81 246 PRO A N 1
ATOM 1914 C CA . PRO A 1 246 ? 33.033 -2.806 -5.457 1.00 53.81 246 PRO A CA 1
ATOM 1915 C C . PRO A 1 246 ? 34.156 -2.029 -4.806 1.00 53.81 246 PRO A C 1
ATOM 1917 O O . PRO A 1 246 ? 34.786 -1.239 -5.513 1.00 53.81 246 PRO A O 1
ATOM 1920 N N . ALA A 1 247 ? 34.263 -2.130 -3.473 1.00 56.44 247 ALA A N 1
ATOM 1921 C CA . ALA A 1 247 ? 35.104 -1.277 -2.644 1.00 56.44 247 ALA A CA 1
ATOM 1922 C C . ALA A 1 247 ? 36.424 -1.105 -3.373 1.00 56.44 247 ALA A C 1
ATOM 1924 O O . ALA A 1 247 ? 37.158 -2.088 -3.439 1.00 56.44 247 ALA A O 1
ATOM 1925 N N . ARG A 1 248 ? 36.607 0.062 -4.028 1.00 53.09 248 ARG A N 1
ATOM 1926 C CA . ARG A 1 248 ? 37.555 0.286 -5.135 1.00 53.09 248 ARG A CA 1
ATOM 1927 C C . ARG A 1 248 ? 38.796 -0.509 -4.807 1.00 53.09 248 ARG A C 1
ATOM 1929 O O . ARG A 1 248 ? 39.488 -0.066 -3.890 1.00 53.09 248 ARG A O 1
ATOM 1936 N N . ALA A 1 249 ? 38.941 -1.694 -5.433 1.00 60.56 249 ALA A N 1
ATOM 1937 C CA . ALA A 1 249 ? 39.825 -2.763 -4.961 1.00 60.56 249 ALA A CA 1
ATOM 1938 C C . ALA A 1 249 ? 41.099 -2.078 -4.533 1.00 60.56 249 ALA A C 1
ATOM 1940 O O . ALA A 1 249 ? 41.684 -1.448 -5.414 1.00 60.56 249 ALA A O 1
ATOM 1941 N N . LYS A 1 250 ? 41.354 -2.012 -3.206 1.00 59.34 250 LYS A N 1
ATOM 1942 C CA . LYS A 1 250 ? 42.297 -1.059 -2.597 1.00 59.34 250 LYS A CA 1
ATOM 1943 C C . LYS A 1 250 ? 43.502 -1.050 -3.506 1.00 59.34 250 LYS A C 1
ATOM 1945 O O . LYS A 1 250 ? 44.224 -2.042 -3.495 1.00 59.34 250 LYS A O 1
ATOM 1950 N N . SER A 1 251 ? 43.609 -0.020 -4.359 1.00 57.59 251 SER A N 1
ATOM 1951 C CA . SER A 1 251 ? 44.618 0.029 -5.412 1.00 57.59 251 SER A CA 1
ATOM 1952 C C . SER A 1 251 ? 45.882 -0.194 -4.643 1.00 57.59 251 SER A C 1
ATOM 1954 O O . SER A 1 251 ? 46.171 0.647 -3.789 1.00 57.59 251 SER A O 1
ATOM 1956 N N . SER A 1 252 ? 46.504 -1.362 -4.826 1.00 60.72 252 SER A N 1
ATOM 1957 C CA . SER A 1 252 ? 47.687 -1.775 -4.095 1.00 60.72 252 SER A CA 1
ATOM 1958 C C . SER A 1 252 ? 48.603 -0.583 -4.190 1.00 60.72 252 SER A C 1
ATOM 1960 O O . SER A 1 252 ? 49.063 -0.240 -5.281 1.00 60.72 252 SER A O 1
ATOM 1962 N N . ARG A 1 253 ? 48.680 0.169 -3.090 1.00 54.28 253 ARG A N 1
ATOM 1963 C CA . ARG A 1 253 ? 49.380 1.435 -3.048 1.00 54.28 253 ARG A CA 1
ATOM 1964 C C . ARG A 1 253 ? 50.804 0.981 -3.238 1.00 54.28 253 ARG A C 1
ATOM 1966 O O . ARG A 1 253 ? 51.383 0.436 -2.303 1.00 54.28 253 ARG A O 1
ATOM 1973 N N . VAL A 1 254 ? 51.294 1.078 -4.475 1.00 60.69 254 VAL A N 1
ATOM 1974 C CA . VAL A 1 254 ? 52.699 0.900 -4.807 1.00 60.69 254 VAL A CA 1
ATOM 1975 C C . VAL A 1 254 ? 53.408 1.702 -3.734 1.00 60.69 254 VAL A C 1
ATOM 1977 O O . VAL A 1 254 ? 53.162 2.907 -3.622 1.00 60.69 254 VAL A O 1
ATOM 1980 N N . LYS A 1 255 ? 54.125 1.006 -2.842 1.00 58.25 255 LYS A N 1
ATOM 1981 C CA . LYS A 1 255 ? 54.907 1.633 -1.781 1.00 58.25 255 LYS A CA 1
ATOM 1982 C C . LYS A 1 255 ? 55.806 2.627 -2.501 1.00 58.25 255 LYS A C 1
ATOM 1984 O O . LYS A 1 255 ? 56.790 2.222 -3.109 1.00 58.25 255 LYS A O 1
ATOM 1989 N N . ARG A 1 256 ? 55.440 3.911 -2.507 1.00 59.75 256 ARG A N 1
ATOM 1990 C CA . ARG A 1 256 ? 56.381 4.948 -2.905 1.00 59.75 256 ARG A CA 1
ATOM 1991 C C . ARG A 1 256 ? 57.494 4.870 -1.862 1.00 59.75 256 ARG A C 1
ATOM 1993 O O . ARG A 1 256 ? 57.167 4.963 -0.675 1.00 59.75 256 ARG A O 1
ATOM 2000 N N . PRO A 1 257 ? 58.746 4.606 -2.263 1.00 59.25 257 PRO A N 1
ATOM 2001 C CA . PRO A 1 257 ? 59.852 4.561 -1.324 1.00 59.25 257 PRO A CA 1
ATOM 2002 C C . PRO A 1 257 ? 59.895 5.894 -0.579 1.00 59.25 257 PRO A C 1
ATOM 2004 O O . PRO A 1 257 ? 59.870 6.966 -1.182 1.00 59.25 257 PRO A O 1
ATOM 2007 N N . SER A 1 258 ? 59.859 5.813 0.747 1.00 65.81 258 SER A N 1
ATOM 2008 C CA . SER A 1 258 ? 59.953 6.963 1.631 1.00 65.81 258 SER A CA 1
ATOM 2009 C C . SER A 1 258 ? 61.366 7.529 1.539 1.00 65.81 258 SER A C 1
ATOM 2011 O O . SER A 1 258 ? 62.294 6.957 2.110 1.00 65.81 258 SER A O 1
ATOM 2013 N N . PHE A 1 259 ? 61.534 8.640 0.830 1.00 59.00 259 PHE A N 1
ATOM 2014 C CA . PHE A 1 259 ? 62.726 9.466 0.966 1.00 59.00 259 PHE A CA 1
ATOM 2015 C C . PHE A 1 259 ? 62.595 10.215 2.299 1.00 59.00 259 PHE A C 1
ATOM 2017 O O . PHE A 1 259 ? 61.702 11.047 2.449 1.00 59.00 259 PHE A O 1
ATOM 2024 N N . ARG A 1 260 ? 63.411 9.852 3.295 1.00 56.50 260 ARG A N 1
ATOM 2025 C CA . ARG A 1 260 ? 63.563 10.607 4.547 1.00 56.50 260 ARG A CA 1
ATOM 2026 C C . ARG A 1 260 ? 64.756 11.554 4.380 1.00 56.50 260 ARG A C 1
ATOM 2028 O O . ARG A 1 260 ? 65.877 11.052 4.354 1.00 56.50 260 ARG A O 1
ATOM 2035 N N . PRO A 1 261 ? 64.573 12.879 4.300 1.00 57.28 261 PRO A N 1
ATOM 2036 C CA . PRO A 1 261 ? 65.618 13.803 4.698 1.00 57.28 261 PRO A CA 1
ATOM 2037 C C . PRO A 1 261 ? 65.552 13.941 6.223 1.00 57.28 261 PRO A C 1
ATOM 2039 O O . PRO A 1 261 ? 64.514 14.301 6.777 1.00 57.28 261 PRO A O 1
ATOM 2042 N N . GLY A 1 262 ? 66.640 13.561 6.892 1.00 59.16 262 GLY A N 1
ATOM 2043 C CA . GLY A 1 262 ? 66.842 13.833 8.310 1.00 59.16 262 GLY A CA 1
ATOM 2044 C C . GLY A 1 262 ? 66.926 15.334 8.576 1.00 59.16 262 GLY A C 1
ATOM 2045 O O . GLY A 1 262 ? 67.303 16.110 7.699 1.00 59.16 262 GLY A O 1
ATOM 2046 N N . GLY A 1 263 ? 66.566 15.722 9.791 1.00 55.19 263 GLY A N 1
ATOM 2047 C CA . GLY A 1 263 ? 66.651 17.098 10.248 1.00 55.19 263 GLY A CA 1
ATOM 2048 C C . GLY A 1 263 ? 65.924 17.246 11.567 1.00 55.19 263 GLY A C 1
ATOM 2049 O O . GLY A 1 263 ? 64.735 17.553 11.585 1.00 55.19 263 GLY A O 1
ATOM 2050 N N . ASP A 1 264 ? 66.653 16.965 12.642 1.00 57.53 264 ASP A N 1
ATOM 2051 C CA . ASP A 1 264 ? 66.316 17.332 14.009 1.00 57.53 264 ASP A CA 1
ATOM 2052 C C . ASP A 1 264 ? 65.898 18.805 14.083 1.00 57.53 264 ASP A C 1
ATOM 2054 O O . ASP A 1 264 ? 66.615 19.689 13.609 1.00 57.53 264 ASP A O 1
ATOM 2058 N N . MET A 1 265 ? 64.766 19.085 14.723 1.00 51.38 265 MET A N 1
ATOM 2059 C CA . MET A 1 265 ? 64.601 20.364 15.398 1.00 51.38 265 MET A CA 1
ATOM 2060 C C . MET A 1 265 ? 63.724 20.174 16.622 1.00 51.38 265 MET A C 1
ATOM 2062 O O . MET A 1 265 ? 62.564 19.769 16.562 1.00 51.38 265 MET A O 1
ATOM 2066 N N . GLU A 1 266 ? 64.378 20.406 17.739 1.00 59.84 266 GLU A N 1
ATOM 2067 C CA . GLU A 1 266 ? 63.934 20.182 19.087 1.00 59.84 266 GLU A CA 1
ATOM 2068 C C . GLU A 1 266 ? 63.519 21.549 19.683 1.00 59.84 266 GLU A C 1
ATOM 2070 O O . GLU A 1 266 ? 64.079 22.588 19.333 1.00 59.84 266 GLU A O 1
ATOM 2075 N N . ILE A 1 267 ? 62.618 21.488 20.669 1.00 55.12 267 ILE A N 1
ATOM 2076 C CA . ILE A 1 267 ? 62.411 22.431 21.788 1.00 55.12 267 ILE A CA 1
ATOM 2077 C C . ILE A 1 267 ? 61.471 23.658 21.614 1.00 55.12 267 ILE A C 1
ATOM 2079 O O . ILE A 1 267 ? 61.526 24.426 20.660 1.00 55.12 267 ILE A O 1
ATOM 2083 N N . PHE A 1 268 ? 60.713 23.852 22.710 1.00 47.00 268 PHE A N 1
ATOM 2084 C CA . PHE A 1 268 ? 59.977 25.018 23.235 1.00 47.00 268 PHE A CA 1
ATOM 2085 C C . PHE A 1 268 ? 58.540 25.200 22.712 1.00 47.00 268 PHE A C 1
ATOM 2087 O O . PHE A 1 268 ? 58.298 25.233 21.519 1.00 47.00 268 PHE A O 1
ATOM 2094 N N . GLY A 1 269 ? 57.508 25.345 23.545 1.00 41.84 269 GLY A N 1
ATOM 2095 C CA . GLY A 1 269 ? 57.451 25.490 24.996 1.00 41.84 269 GLY A CA 1
ATOM 2096 C C . GLY A 1 269 ? 56.027 25.833 25.472 1.00 41.84 269 GLY A C 1
ATOM 2097 O O . GLY A 1 269 ? 55.187 26.253 24.685 1.00 41.84 269 GLY A O 1
ATOM 2098 N N . SER A 1 270 ? 55.820 25.621 26.777 1.00 45.12 270 SER A N 1
ATOM 2099 C CA . SER A 1 270 ? 54.931 26.322 27.729 1.00 45.12 270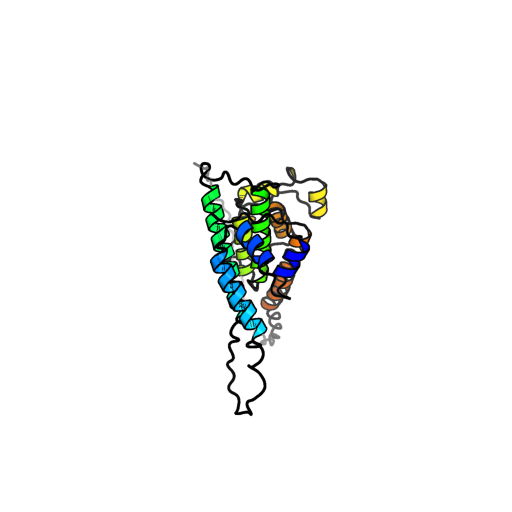 SER A CA 1
ATOM 2100 C C . SER A 1 270 ? 53.434 26.558 27.423 1.00 45.12 270 SER A C 1
ATOM 2102 O O . SER A 1 270 ? 53.066 27.381 26.594 1.00 45.12 270 SER A O 1
ATOM 2104 N N . TYR A 1 271 ? 52.591 25.925 28.249 1.00 51.47 271 TYR A N 1
ATOM 2105 C CA . TYR A 1 271 ? 51.795 26.564 29.318 1.00 51.47 271 TYR A CA 1
ATOM 2106 C C . TYR A 1 271 ? 51.020 27.854 28.976 1.00 51.47 271 TYR A C 1
ATOM 2108 O O . TYR A 1 271 ? 51.605 28.931 29.001 1.00 51.47 271 TYR A O 1
ATOM 2116 N N . ILE A 1 272 ? 49.692 27.750 28.816 1.00 53.59 272 ILE A N 1
ATOM 2117 C CA . ILE A 1 272 ? 48.722 28.760 29.286 1.00 53.59 272 ILE A CA 1
ATOM 2118 C C . ILE A 1 272 ? 47.496 28.023 29.848 1.00 53.59 272 ILE A C 1
ATOM 2120 O O . ILE A 1 272 ? 46.696 27.466 29.097 1.00 53.59 272 ILE A O 1
ATOM 2124 N N . ASP A 1 273 ? 47.368 28.051 31.175 1.00 55.44 273 ASP A N 1
ATOM 2125 C CA . ASP A 1 273 ? 46.080 28.028 31.868 1.00 55.44 273 ASP A CA 1
ATOM 2126 C C . ASP A 1 273 ? 45.402 29.394 31.666 1.00 55.44 273 ASP A C 1
ATOM 2128 O O . ASP A 1 273 ? 46.060 30.422 31.831 1.00 55.44 273 ASP A O 1
ATOM 2132 N N . ASN A 1 274 ? 44.111 29.425 31.330 1.00 46.66 274 ASN A N 1
ATOM 2133 C CA . ASN A 1 274 ? 43.091 30.113 32.138 1.00 46.66 274 ASN A CA 1
ATOM 2134 C C . ASN A 1 274 ? 41.736 30.217 31.427 1.00 46.66 274 ASN A C 1
ATOM 2136 O O . ASN A 1 274 ? 41.611 30.738 30.322 1.00 46.66 274 ASN A O 1
ATOM 2140 N N . GLU A 1 275 ? 40.743 29.707 32.151 1.00 50.12 275 GLU A N 1
ATOM 2141 C CA . GLU A 1 275 ? 39.467 30.331 32.506 1.00 50.12 275 GLU A CA 1
ATOM 2142 C C . GLU A 1 275 ? 38.781 31.293 31.526 1.00 50.12 275 GLU A C 1
ATOM 2144 O O . GLU A 1 275 ? 39.254 32.384 31.219 1.00 50.12 275 GLU A O 1
ATOM 2149 N N . GLY A 1 276 ? 37.545 30.932 31.170 1.00 43.97 276 GLY A N 1
ATOM 2150 C CA . GLY A 1 276 ? 36.584 31.866 30.597 1.00 43.97 276 GLY A CA 1
ATOM 2151 C C . GLY A 1 276 ? 35.386 31.177 29.956 1.00 43.97 276 GLY A C 1
ATOM 2152 O O . GLY A 1 276 ? 35.257 31.197 28.738 1.00 43.97 276 GLY A O 1
ATOM 2153 N N . PHE A 1 277 ? 34.491 30.582 30.749 1.00 46.31 277 PHE A N 1
ATOM 2154 C CA . PHE A 1 277 ? 33.149 30.231 30.267 1.00 46.31 277 PHE A CA 1
ATOM 2155 C C . PHE A 1 277 ? 32.085 30.787 31.215 1.00 46.31 277 PHE A C 1
ATOM 2157 O O . PHE A 1 277 ? 31.580 30.110 32.108 1.00 46.31 277 PHE A O 1
ATOM 2164 N N . SER A 1 278 ? 31.774 32.066 31.007 1.00 51.19 278 SER A N 1
ATOM 2165 C CA . SER A 1 278 ? 30.612 32.734 31.585 1.00 51.19 278 SER A CA 1
ATOM 2166 C C . SER A 1 278 ? 29.358 32.428 30.767 1.00 51.19 278 SER A C 1
ATOM 2168 O O . SER A 1 278 ? 29.307 32.675 29.565 1.00 51.19 278 SER A O 1
ATOM 2170 N N . LEU A 1 279 ? 28.359 31.910 31.480 1.00 51.62 279 LEU A N 1
ATOM 2171 C CA . LEU A 1 279 ? 27.017 32.480 31.605 1.00 51.62 279 LEU A CA 1
ATOM 2172 C C . LEU A 1 279 ? 26.303 32.909 30.306 1.00 51.62 279 LEU A C 1
ATOM 2174 O O . LEU A 1 279 ? 26.498 34.016 29.813 1.00 51.62 279 LEU A O 1
ATOM 2178 N N . TRP A 1 280 ? 25.363 32.080 29.853 1.00 60.16 280 TRP A N 1
ATOM 2179 C CA . TRP A 1 280 ? 24.170 32.557 29.150 1.00 60.16 280 TRP A CA 1
ATOM 2180 C C . TRP A 1 280 ? 22.942 31.961 29.833 1.00 60.16 280 TRP A C 1
ATOM 2182 O O . TRP A 1 280 ? 22.652 30.774 29.691 1.00 60.16 280 TRP A O 1
ATOM 2192 N N . ASP A 1 281 ? 22.282 32.811 30.616 1.00 50.31 281 ASP A N 1
ATOM 2193 C CA . ASP A 1 281 ? 20.916 32.630 31.104 1.00 50.31 281 ASP A CA 1
ATOM 2194 C C . ASP A 1 281 ? 19.936 33.164 30.032 1.00 50.31 281 ASP A C 1
ATOM 2196 O O . ASP A 1 281 ? 20.312 34.061 29.264 1.00 50.31 281 ASP A O 1
ATOM 2200 N N . PRO A 1 282 ? 18.704 32.633 29.939 1.00 68.69 282 PRO A N 1
ATOM 2201 C CA . PRO A 1 282 ? 17.767 32.926 28.866 1.00 68.69 282 PRO A CA 1
ATOM 2202 C C . PRO A 1 282 ? 16.793 34.060 29.223 1.00 68.69 282 PRO A C 1
ATOM 2204 O O . PRO A 1 282 ? 16.346 34.188 30.362 1.00 68.69 282 PRO A O 1
ATOM 2207 N N . TYR A 1 283 ? 16.398 34.811 28.197 1.00 64.06 283 TYR A N 1
ATOM 2208 C CA . TYR A 1 283 ? 15.074 35.427 28.094 1.00 64.06 283 TYR A CA 1
ATOM 2209 C C . TYR A 1 283 ? 14.331 34.767 26.934 1.00 64.06 283 TYR A C 1
ATOM 2211 O O . TYR A 1 283 ? 14.997 34.475 25.912 1.00 64.06 283 TYR A O 1
#

Organism: Stackebrandtia nassauensis (strain DSM 44728 / CIP 108903 / NRRL B-16338 / NBRC 102104 / LLR-40K-21) (NCBI:txid446470)